Protein AF-A0A846D1V8-F1 (afdb_monomer_lite)

Foldseek 3Di:
DDPDQPDFPPPDDDPPDPVNQVVVLVVVVVVDDPPDDDHGDDFHAFEKEKEKEFEFDAPFDQVVLVVQLQVQVCLQQVQQASDVPPVRGHDDPQDFDFVVVSQVSSCPRPGTPGMDDIAMARDDWDKWWFQAKFAFFAFKTATPACPPPDQQFWKWWQLQDPPTDIWGFHDADGVRNMTGTPTTHRGIDHGGTMITGFDKWWFAAFPFLFKTATPAQPRDAQQWWKWFAAPPDDIDIFGWHGADRVGRMTGTPDGDPGTGDGGTMIGGSGQDYDPPPDPPPDDDPPPDRGPRPPPPPPGRYGYHYDYDYFYWHCDPNDTHTDD

Radius of gyration: 22.16 Å; chains: 1; bounding box: 57×56×60 Å

Secondary structure (DSSP, 8-state):
---------TT------HHHHHHHHHHHHTTS-TT------PPEEEEEEEEEEEEEPTT--HHHHHHHHHHHHHHHT-SS--TTSGGGS-SPTTPPBPHHHHHHHHHTSTTEEEEEEEEEESS--EEEEBSS-B-TT--EEEBS--TT--TT-EEEE-TTSSS--EEEEEEEEGGGTEEEESS--SS-B-TT-EEEE--EEEEEEE--SSEEEES--TT--TT-EEEEE-TTS--EEEEEEEEETTTTEEEESS--SS---TT-EEEE--S------S-S----------B----STT--EEEEEEEEEEEEEEETTEEEE--

Sequence (323 aa):
QNHGTIQGASWYQPNITASLLQGLWSFLDERRLLTVRHHVVTPDYLPLRVWARLYLVAGGNAQQVQDQANQEAQAFFHPVNSQSYWDGQGWPFGRSIYVSELYQLLDRIPGVDYVEDVMVHTHELTTTVLTQASSRSQTQITVQDTTGFNLGDTIQLDPSSSDQEYYTISSIEEGLKQLTLSSGLNKAYGLGTMVFRPLSFEITEVISNLEFKVNQVTGLAAGDTVGIIPTNSNPENREIDTVDFSSNKITLKQALSQAPTTGTKVVQLGTWREERSKPKDTYQFIE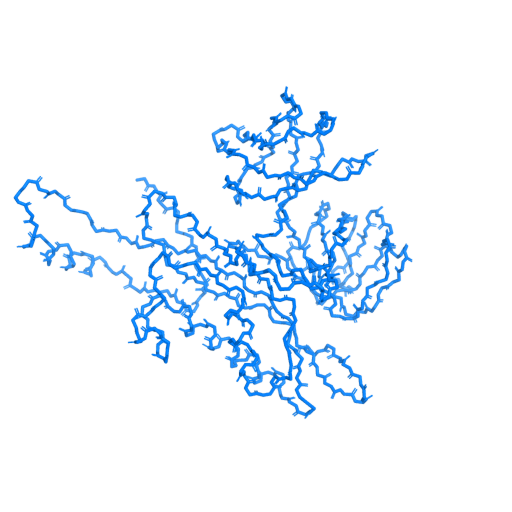KELIRVKLKNYELVDFNVKLNLVIMEYIGEQWQLTS

Structure (mmCIF, N/CA/C/O backbone):
data_AF-A0A846D1V8-F1
#
_entry.id   AF-A0A846D1V8-F1
#
loop_
_atom_site.group_PDB
_atom_site.id
_atom_site.type_symbol
_atom_site.label_atom_id
_atom_site.label_alt_id
_atom_site.label_comp_id
_atom_site.label_asym_id
_atom_site.label_entity_id
_atom_site.label_seq_id
_atom_site.pdbx_PDB_ins_code
_atom_site.Cartn_x
_atom_site.Cartn_y
_atom_site.Cartn_z
_atom_site.occupancy
_atom_site.B_iso_or_equiv
_atom_site.auth_seq_id
_atom_site.auth_comp_id
_atom_site.auth_asym_id
_atom_site.auth_atom_id
_atom_site.pdbx_PDB_model_num
ATOM 1 N N . GLN A 1 1 ? 27.422 8.148 -11.678 1.00 28.73 1 GLN A N 1
ATOM 2 C CA . GLN A 1 1 ? 26.530 8.605 -10.594 1.00 28.73 1 GLN A CA 1
ATOM 3 C C . GLN A 1 1 ? 25.909 7.350 -10.006 1.00 28.73 1 GLN A C 1
ATOM 5 O O . GLN A 1 1 ? 25.584 6.462 -10.780 1.00 28.73 1 GLN A O 1
ATOM 10 N N . ASN A 1 2 ? 25.885 7.201 -8.681 1.00 23.92 2 ASN A N 1
ATOM 11 C CA . ASN A 1 2 ? 25.343 6.005 -8.033 1.00 23.92 2 ASN A CA 1
ATOM 12 C C . ASN A 1 2 ? 23.825 5.970 -8.249 1.00 23.92 2 ASN A C 1
ATOM 14 O O . ASN A 1 2 ? 23.097 6.653 -7.535 1.00 23.92 2 ASN A O 1
ATOM 18 N N . HIS A 1 3 ? 23.365 5.203 -9.237 1.00 32.12 3 HIS A N 1
ATOM 19 C CA . HIS A 1 3 ? 21.970 4.785 -9.313 1.00 32.12 3 HIS A CA 1
ATOM 20 C C . HIS A 1 3 ? 21.786 3.778 -8.178 1.00 32.12 3 HIS A C 1
ATOM 22 O O . HIS A 1 3 ? 22.431 2.728 -8.159 1.00 32.12 3 HIS A O 1
ATOM 28 N N . GLY A 1 4 ? 21.054 4.184 -7.140 1.00 29.14 4 GLY A N 1
ATOM 29 C CA . GLY A 1 4 ? 20.816 3.347 -5.974 1.00 29.14 4 GLY A CA 1
ATOM 30 C C . GLY A 1 4 ? 20.168 2.050 -6.426 1.00 29.14 4 GLY A C 1
ATOM 31 O O . GLY A 1 4 ? 19.148 2.079 -7.102 1.00 29.14 4 GLY A O 1
ATOM 32 N N . THR A 1 5 ? 20.770 0.918 -6.077 1.00 33.47 5 THR A N 1
ATOM 33 C CA . THR A 1 5 ? 20.184 -0.400 -6.309 1.00 33.47 5 THR A CA 1
ATOM 34 C C . THR A 1 5 ? 18.912 -0.488 -5.467 1.00 33.47 5 THR A C 1
ATOM 36 O O . THR A 1 5 ? 18.972 -0.805 -4.280 1.00 33.47 5 THR A O 1
ATOM 39 N N . ILE A 1 6 ? 17.763 -0.124 -6.042 1.00 40.94 6 ILE A N 1
ATOM 40 C CA . ILE A 1 6 ? 16.468 -0.331 -5.396 1.00 40.94 6 ILE A CA 1
ATOM 41 C C . ILE A 1 6 ? 16.292 -1.845 -5.346 1.00 40.94 6 ILE A C 1
ATOM 43 O O . ILE A 1 6 ? 16.185 -2.505 -6.378 1.00 40.94 6 ILE A O 1
ATOM 47 N N . GLN A 1 7 ? 16.374 -2.412 -4.143 1.00 39.94 7 GLN A N 1
ATOM 48 C CA . GLN A 1 7 ? 16.218 -3.846 -3.958 1.00 39.94 7 GLN A CA 1
ATOM 49 C C . GLN A 1 7 ? 14.784 -4.226 -4.343 1.00 39.94 7 GLN A C 1
ATOM 51 O O . GLN A 1 7 ? 13.832 -3.882 -3.648 1.00 39.94 7 GLN A O 1
ATOM 56 N N . GLY A 1 8 ? 14.631 -4.891 -5.488 1.00 44.25 8 GLY A N 1
ATOM 57 C CA . GLY A 1 8 ? 13.363 -5.476 -5.911 1.00 44.25 8 GLY A CA 1
ATOM 58 C C . GLY A 1 8 ? 12.901 -6.597 -4.967 1.00 44.25 8 GLY A C 1
ATOM 59 O O . GLY A 1 8 ? 13.649 -7.043 -4.095 1.00 44.25 8 GLY A O 1
ATOM 60 N N . ALA A 1 9 ? 11.669 -7.089 -5.136 1.00 52.06 9 ALA A N 1
ATOM 61 C CA . ALA A 1 9 ? 11.241 -8.308 -4.456 1.00 52.06 9 ALA A CA 1
ATOM 62 C C . ALA A 1 9 ? 12.147 -9.497 -4.823 1.00 52.06 9 ALA A C 1
ATOM 64 O O . ALA A 1 9 ? 12.656 -9.619 -5.940 1.00 52.06 9 ALA A O 1
ATOM 65 N N . SER A 1 10 ? 12.341 -10.374 -3.841 1.00 59.66 10 SER A N 1
ATOM 66 C CA . SER A 1 10 ? 13.349 -11.437 -3.845 1.00 59.66 10 SER A CA 1
ATOM 67 C C . SER A 1 10 ? 13.182 -12.488 -4.945 1.00 59.66 10 SER A C 1
ATOM 69 O O . SER A 1 10 ? 14.139 -13.200 -5.230 1.00 59.66 10 SER A O 1
ATOM 71 N N . TRP A 1 11 ? 11.998 -12.603 -5.555 1.00 62.22 11 TRP A N 1
ATOM 72 C CA . TRP A 1 11 ? 11.683 -13.660 -6.522 1.00 62.22 11 TRP A CA 1
ATOM 73 C C . TRP A 1 11 ? 12.273 -13.421 -7.921 1.00 62.22 11 TRP A C 1
ATOM 75 O O . TRP A 1 11 ? 12.473 -14.385 -8.655 1.00 62.22 11 TRP A O 1
ATOM 85 N N . TYR A 1 12 ? 12.601 -12.174 -8.284 1.00 69.12 12 TYR A N 1
ATOM 86 C CA . TYR A 1 12 ? 13.250 -11.851 -9.558 1.00 69.12 12 TYR A CA 1
ATOM 87 C C . TYR A 1 12 ? 14.475 -10.966 -9.346 1.00 69.12 12 TYR A C 1
ATOM 89 O O . TYR A 1 12 ? 14.380 -9.758 -9.131 1.00 69.12 12 TYR A O 1
ATOM 97 N N . GLN A 1 13 ? 15.641 -11.602 -9.417 1.00 69.19 13 GLN A N 1
ATOM 98 C CA . GLN A 1 13 ? 16.951 -10.962 -9.362 1.00 69.19 13 GLN A CA 1
ATOM 99 C C . GLN A 1 13 ? 17.771 -11.465 -10.552 1.00 69.19 13 GLN A C 1
ATOM 101 O O . GLN A 1 13 ? 18.467 -12.479 -10.436 1.00 69.19 13 GLN A O 1
ATOM 106 N N . PRO A 1 14 ? 17.659 -10.830 -11.732 1.00 70.81 14 PRO A N 1
ATOM 107 C CA . PRO A 1 14 ? 18.388 -11.304 -12.892 1.00 70.81 14 PRO A CA 1
ATOM 108 C C . PRO A 1 14 ? 19.882 -11.134 -12.653 1.00 70.81 14 PRO A C 1
ATOM 110 O O . PRO A 1 14 ? 20.355 -10.091 -12.197 1.00 70.81 14 PRO A O 1
ATOM 113 N N . ASN A 1 15 ? 20.639 -12.172 -12.988 1.00 72.31 15 ASN A N 1
ATOM 114 C CA . ASN A 1 15 ? 22.088 -12.130 -12.900 1.00 72.31 15 ASN A CA 1
ATOM 115 C C . ASN A 1 15 ? 22.649 -11.344 -14.094 1.00 72.31 15 ASN A C 1
ATOM 117 O O . ASN A 1 15 ? 23.008 -11.918 -15.124 1.00 72.31 15 ASN A O 1
ATOM 121 N N . ILE A 1 16 ? 22.677 -10.017 -13.972 1.00 78.69 16 ILE A N 1
ATOM 122 C CA . ILE A 1 16 ? 23.239 -9.139 -14.998 1.00 78.69 16 ILE A CA 1
ATOM 123 C C . ILE A 1 16 ? 24.756 -9.075 -14.807 1.00 78.69 16 ILE A C 1
ATOM 125 O O . ILE A 1 16 ? 25.281 -8.283 -14.024 1.00 78.69 16 ILE A O 1
ATOM 129 N N . THR A 1 17 ? 25.474 -9.942 -15.519 1.00 84.56 17 THR A N 1
ATOM 130 C CA . THR A 1 17 ? 26.936 -10.019 -15.447 1.00 84.56 17 THR A CA 1
ATOM 131 C C . THR A 1 17 ? 27.610 -8.968 -16.330 1.00 84.56 17 THR A C 1
ATOM 133 O O . THR A 1 17 ? 27.089 -8.553 -17.367 1.00 84.56 17 THR A O 1
ATOM 136 N N . ALA A 1 18 ? 28.846 -8.598 -15.982 1.00 85.31 18 ALA A N 1
ATOM 137 C CA . ALA A 1 18 ? 29.669 -7.731 -16.828 1.00 85.31 18 ALA A CA 1
ATOM 138 C C . ALA A 1 18 ? 29.887 -8.316 -18.240 1.00 85.31 18 ALA A C 1
ATOM 140 O O . ALA A 1 18 ? 29.938 -7.570 -19.215 1.00 85.31 18 ALA A O 1
ATOM 141 N N . SER A 1 19 ? 29.965 -9.647 -18.368 1.00 88.50 19 SER A N 1
ATOM 142 C CA . SER A 1 19 ? 30.091 -10.324 -19.664 1.00 88.50 19 SER A CA 1
ATOM 143 C C . SER A 1 19 ? 28.842 -10.175 -20.536 1.00 88.50 19 SER A C 1
ATOM 145 O O . SER A 1 19 ? 28.979 -9.957 -21.738 1.00 88.50 19 SER A O 1
ATOM 147 N N . LEU A 1 20 ? 27.640 -10.231 -19.949 1.00 87.06 20 LEU A N 1
ATOM 148 C CA . LEU A 1 20 ? 26.386 -9.982 -20.662 1.00 87.06 20 LEU A CA 1
ATOM 149 C C . LEU A 1 20 ? 26.320 -8.536 -21.162 1.00 87.06 20 LEU A C 1
ATOM 151 O O . LEU A 1 20 ? 26.037 -8.310 -22.337 1.00 87.06 20 LEU A O 1
ATOM 155 N N . LEU A 1 21 ? 26.637 -7.566 -20.298 1.00 87.19 21 LEU A N 1
ATOM 156 C CA . LEU A 1 21 ? 26.650 -6.147 -20.666 1.00 87.19 21 LEU A CA 1
ATOM 157 C C . LEU A 1 21 ? 27.657 -5.863 -21.788 1.00 87.19 21 LEU A C 1
ATOM 159 O O . LEU A 1 21 ? 27.323 -5.169 -22.745 1.00 87.19 21 LEU A O 1
ATOM 163 N N . GLN A 1 22 ? 28.860 -6.442 -21.717 1.00 89.19 22 GLN A N 1
ATOM 164 C CA . GLN A 1 22 ? 29.879 -6.302 -22.759 1.00 89.19 22 GLN A CA 1
ATOM 165 C C . GLN A 1 22 ? 29.457 -6.965 -24.078 1.00 89.19 22 GLN A C 1
ATOM 167 O O . GLN A 1 22 ? 29.683 -6.405 -25.154 1.00 89.19 22 GLN A O 1
ATOM 172 N N . GLY A 1 23 ? 28.842 -8.149 -24.009 1.00 91.38 23 GLY A N 1
ATOM 173 C CA . GLY A 1 23 ? 28.307 -8.847 -25.176 1.00 91.38 23 GLY A CA 1
ATOM 174 C C . GLY A 1 23 ? 27.213 -8.035 -25.867 1.00 91.38 23 GLY A C 1
ATOM 175 O O . GLY A 1 23 ? 27.282 -7.817 -27.075 1.00 91.38 23 GLY A O 1
ATOM 176 N N . LEU A 1 24 ? 26.261 -7.506 -25.094 1.00 89.62 24 LEU A N 1
ATOM 177 C CA . LEU A 1 24 ? 25.193 -6.645 -25.602 1.00 89.62 24 LEU A CA 1
ATOM 178 C C . LEU A 1 24 ? 25.744 -5.335 -26.173 1.00 89.62 24 LEU A C 1
ATOM 180 O O . LEU A 1 24 ? 25.330 -4.910 -27.250 1.00 89.62 24 LEU A O 1
ATOM 184 N N . TRP A 1 25 ? 26.715 -4.720 -25.494 1.00 91.94 25 TRP A N 1
ATOM 185 C CA . TRP A 1 25 ? 27.383 -3.523 -25.994 1.00 91.94 25 TRP A CA 1
ATOM 186 C C . TRP A 1 25 ? 28.025 -3.781 -27.359 1.00 91.94 25 TRP A C 1
ATOM 188 O O . TRP A 1 25 ? 27.810 -2.995 -28.277 1.00 91.94 25 TRP A O 1
ATOM 198 N N . SER A 1 26 ? 28.741 -4.899 -27.515 1.00 91.69 26 SER A N 1
ATOM 199 C CA . SER A 1 26 ? 29.423 -5.264 -28.768 1.00 91.69 26 SER A CA 1
ATOM 200 C C . SER A 1 26 ? 28.423 -5.581 -29.885 1.00 91.69 26 SER A C 1
ATOM 202 O O . SER A 1 26 ? 28.579 -5.118 -31.011 1.00 91.69 26 SER A O 1
ATOM 204 N N . PHE A 1 27 ? 27.342 -6.299 -29.562 1.00 92.75 27 PHE A N 1
ATOM 205 C CA . PHE A 1 27 ? 26.252 -6.591 -30.496 1.00 92.75 27 PHE A CA 1
ATOM 206 C C . PHE A 1 27 ? 25.601 -5.315 -31.056 1.00 92.75 27 PHE A C 1
ATOM 208 O O . PHE A 1 27 ? 25.294 -5.242 -32.250 1.00 92.75 27 PHE A O 1
ATOM 215 N N . LEU A 1 28 ? 25.397 -4.304 -30.205 1.00 92.25 28 LEU A N 1
ATOM 216 C CA . LEU A 1 28 ? 24.848 -3.009 -30.610 1.00 92.25 28 LEU A CA 1
ATOM 217 C C . LEU A 1 28 ? 25.879 -2.130 -31.333 1.00 92.25 28 LEU A C 1
ATOM 219 O O . LEU A 1 28 ? 25.497 -1.388 -32.237 1.00 92.25 28 LEU A O 1
ATOM 223 N N . ASP A 1 29 ? 27.166 -2.231 -30.986 1.00 92.06 29 ASP A N 1
ATOM 224 C CA . ASP A 1 29 ? 28.247 -1.448 -31.605 1.00 92.06 29 ASP A CA 1
ATOM 225 C C . ASP A 1 29 ? 28.367 -1.724 -33.109 1.00 92.06 29 ASP A C 1
ATOM 227 O O . ASP A 1 29 ? 28.492 -0.794 -33.900 1.00 92.06 29 ASP A O 1
ATOM 231 N N . GLU A 1 30 ? 28.202 -2.978 -33.533 1.00 91.88 30 GLU A N 1
ATOM 232 C CA . GLU A 1 30 ? 28.187 -3.354 -34.957 1.00 91.88 30 GLU A CA 1
ATOM 233 C C . GLU A 1 30 ? 27.008 -2.757 -35.744 1.00 91.88 30 GLU A C 1
ATOM 235 O O . GLU A 1 30 ? 27.037 -2.703 -36.974 1.00 91.88 30 GLU A O 1
ATOM 240 N N . ARG A 1 31 ? 25.941 -2.349 -35.048 1.00 91.50 31 ARG A N 1
ATOM 241 C CA . ARG A 1 31 ? 24.654 -1.936 -35.631 1.00 91.50 31 ARG A CA 1
ATOM 242 C C . ARG A 1 31 ? 24.363 -0.448 -35.428 1.00 91.50 31 ARG A C 1
ATOM 244 O O . ARG A 1 31 ? 23.311 0.028 -35.858 1.00 91.50 31 ARG A O 1
ATOM 251 N N . ARG A 1 32 ? 25.263 0.301 -34.780 1.00 87.81 32 ARG A N 1
ATOM 252 C CA . ARG A 1 32 ? 25.074 1.732 -34.510 1.00 87.81 32 ARG A CA 1
ATOM 253 C C . ARG A 1 32 ? 25.418 2.595 -35.723 1.00 87.81 32 ARG A C 1
ATOM 255 O O . ARG A 1 32 ? 26.263 2.259 -36.547 1.00 87.81 32 ARG A O 1
ATOM 262 N N . LEU A 1 33 ? 24.811 3.777 -35.789 1.00 92.00 33 LEU A N 1
ATOM 263 C CA . LEU A 1 33 ? 25.203 4.809 -36.750 1.00 92.00 33 LEU A CA 1
ATOM 264 C C . LEU A 1 33 ? 26.590 5.370 -36.395 1.00 92.00 33 LEU A C 1
ATOM 266 O O . LEU A 1 33 ? 26.915 5.536 -35.219 1.00 92.00 33 LEU A O 1
ATOM 270 N N . LEU A 1 34 ? 27.387 5.728 -37.409 1.00 85.88 34 LEU A N 1
ATOM 271 C CA . LEU A 1 34 ? 28.794 6.138 -37.251 1.00 85.88 34 LEU A CA 1
ATOM 272 C C . LEU A 1 34 ? 29.016 7.238 -36.197 1.00 85.88 34 LEU A C 1
ATOM 274 O O . LEU A 1 34 ? 30.006 7.207 -35.466 1.00 85.88 34 LEU A O 1
ATOM 278 N N . THR A 1 35 ? 28.091 8.192 -36.094 1.00 89.62 35 THR A N 1
ATOM 279 C CA . THR A 1 35 ? 28.189 9.356 -35.200 1.00 89.62 35 THR A CA 1
ATOM 280 C C . THR A 1 35 ? 27.505 9.168 -33.843 1.00 89.62 35 THR A C 1
ATOM 282 O O . THR A 1 35 ? 27.546 10.076 -33.015 1.00 89.62 35 THR A O 1
ATOM 285 N N . VAL A 1 36 ? 26.897 8.007 -33.582 1.00 86.31 36 VAL A N 1
ATOM 286 C CA . VAL A 1 36 ? 26.164 7.726 -32.339 1.00 86.31 36 VAL A CA 1
ATOM 287 C C . VAL A 1 36 ? 27.051 6.955 -31.372 1.00 86.31 36 VAL A C 1
ATOM 289 O O . VAL A 1 36 ? 27.707 5.994 -31.762 1.00 86.31 36 VAL A O 1
ATOM 292 N N . ARG A 1 37 ? 27.056 7.355 -30.099 1.00 81.94 37 ARG A N 1
ATOM 293 C CA . ARG A 1 37 ? 27.626 6.574 -28.995 1.00 81.94 37 ARG A CA 1
ATOM 294 C C . ARG A 1 37 ? 26.482 5.935 -28.221 1.00 81.94 37 ARG A C 1
ATOM 296 O O . ARG A 1 37 ? 25.539 6.637 -27.865 1.00 81.94 37 ARG A O 1
ATOM 303 N N . HIS A 1 38 ? 26.562 4.639 -27.955 1.00 83.31 38 HIS A N 1
ATOM 304 C CA . HIS A 1 38 ? 25.603 3.926 -27.116 1.00 83.31 38 HIS A CA 1
ATOM 305 C C . HIS A 1 38 ? 26.240 3.528 -25.786 1.00 83.31 38 HIS A C 1
ATOM 307 O O . HIS A 1 38 ? 27.443 3.280 -25.679 1.00 83.31 38 HIS A O 1
ATOM 313 N N . HIS A 1 39 ? 25.393 3.448 -24.770 1.00 79.62 39 HIS A N 1
ATOM 314 C CA . HIS A 1 39 ? 25.732 2.947 -23.451 1.00 79.62 39 HIS A CA 1
ATOM 315 C C . HIS A 1 39 ? 24.724 1.860 -23.096 1.00 79.62 39 HIS A C 1
ATOM 317 O O . HIS A 1 39 ? 23.540 1.994 -23.398 1.00 79.62 39 HIS A O 1
ATOM 323 N N . VAL A 1 40 ? 25.201 0.785 -22.475 1.00 79.56 40 VAL A N 1
ATOM 324 C CA . VAL A 1 40 ? 24.350 -0.278 -21.941 1.00 79.56 40 VAL A CA 1
ATOM 325 C C . VAL A 1 40 ? 24.379 -0.146 -20.426 1.00 79.56 40 VAL A C 1
ATOM 327 O O . VAL A 1 40 ? 25.456 -0.107 -19.831 1.00 79.56 40 VAL A O 1
ATOM 330 N N . VAL A 1 41 ? 23.201 -0.044 -19.822 1.00 74.88 41 VAL A N 1
ATOM 331 C CA . VAL A 1 41 ? 23.011 0.065 -18.373 1.00 74.88 41 VAL A CA 1
ATOM 332 C C . VAL A 1 41 ? 22.062 -1.028 -17.901 1.00 74.88 41 VAL A C 1
ATOM 334 O O . VAL A 1 41 ? 21.339 -1.623 -18.701 1.00 74.88 41 VAL A O 1
ATOM 337 N N . THR A 1 42 ? 22.087 -1.312 -16.604 1.00 70.06 42 THR A N 1
ATOM 338 C CA . THR A 1 42 ? 21.089 -2.175 -15.970 1.00 70.06 42 THR A CA 1
ATOM 339 C C . THR A 1 42 ? 19.744 -1.449 -15.893 1.00 70.06 42 THR A C 1
ATOM 341 O O . THR A 1 42 ? 19.750 -0.230 -15.717 1.00 70.06 42 THR A O 1
ATOM 344 N N . PRO A 1 43 ? 18.609 -2.162 -15.993 1.00 69.25 43 PRO A N 1
ATOM 345 C CA . PRO A 1 43 ? 17.307 -1.567 -15.731 1.00 69.25 43 PRO A CA 1
ATOM 346 C C . PRO A 1 43 ? 17.151 -1.256 -14.239 1.00 69.25 43 PRO A C 1
ATOM 348 O O . PRO A 1 43 ? 17.737 -1.937 -13.388 1.00 69.25 43 PRO A O 1
ATOM 351 N N . ASP A 1 44 ? 16.329 -0.256 -13.940 1.00 64.00 44 ASP A N 1
ATOM 352 C CA . ASP A 1 44 ? 15.864 0.010 -12.583 1.00 64.00 44 ASP A CA 1
ATOM 353 C C . ASP A 1 44 ? 14.561 -0.762 -12.337 1.00 64.00 44 ASP A C 1
ATOM 355 O O . ASP A 1 44 ? 13.694 -0.836 -13.205 1.00 64.00 44 ASP A O 1
ATOM 359 N N . TYR A 1 45 ? 14.399 -1.348 -11.150 1.00 65.94 45 TYR A N 1
ATOM 360 C CA . TYR A 1 45 ? 13.178 -2.077 -10.794 1.00 65.94 45 TYR A CA 1
ATOM 361 C C . TYR A 1 45 ? 12.293 -1.226 -9.891 1.00 65.94 45 TYR A C 1
ATOM 363 O O . TYR A 1 45 ? 12.733 -0.764 -8.836 1.00 65.94 45 TYR A O 1
ATOM 371 N N . LEU A 1 46 ? 11.025 -1.066 -10.268 1.00 67.12 46 LEU A N 1
ATOM 372 C CA . LEU A 1 46 ? 10.005 -0.457 -9.428 1.00 67.12 46 LEU A CA 1
ATOM 373 C C . LEU A 1 46 ? 9.317 -1.541 -8.588 1.00 67.12 46 LEU A C 1
ATOM 375 O O . LEU A 1 46 ? 8.604 -2.386 -9.147 1.00 67.12 46 LEU A O 1
ATOM 379 N N . PRO A 1 47 ? 9.489 -1.536 -7.253 1.00 68.25 47 PRO A N 1
ATOM 380 C CA . PRO A 1 47 ? 8.736 -2.430 -6.395 1.00 68.25 47 PRO A CA 1
ATOM 381 C C . PRO A 1 47 ? 7.256 -2.053 -6.446 1.00 68.25 47 PRO A C 1
ATOM 383 O O . PRO A 1 47 ? 6.870 -0.925 -6.158 1.00 68.25 47 PRO A O 1
ATOM 386 N N . LEU A 1 48 ? 6.422 -3.022 -6.790 1.00 73.44 48 LEU A N 1
ATOM 387 C CA . LEU A 1 48 ? 4.980 -2.957 -6.679 1.00 73.44 48 LEU A CA 1
ATOM 388 C C . LEU A 1 48 ? 4.544 -3.792 -5.481 1.00 73.44 48 LEU A C 1
ATOM 390 O O . LEU A 1 48 ? 4.947 -4.941 -5.299 1.00 73.44 48 LEU A O 1
ATOM 394 N N . ARG A 1 49 ? 3.695 -3.212 -4.650 1.00 75.94 49 ARG A N 1
ATOM 395 C CA . ARG A 1 49 ? 3.005 -3.892 -3.565 1.00 75.94 49 ARG A CA 1
ATOM 396 C C . ARG A 1 49 ? 1.531 -3.891 -3.908 1.00 75.94 49 ARG A C 1
ATOM 398 O O . ARG A 1 49 ? 0.934 -2.826 -4.032 1.00 75.94 49 ARG A O 1
ATOM 405 N N . VAL A 1 50 ? 0.970 -5.077 -4.079 1.00 79.75 50 VAL A N 1
ATOM 406 C CA . VAL A 1 50 ? -0.466 -5.247 -4.287 1.00 79.75 50 VAL A CA 1
ATOM 407 C C . VAL A 1 50 ? -1.043 -5.787 -2.993 1.00 79.75 50 VAL A C 1
ATOM 409 O O . VAL A 1 50 ? -0.508 -6.742 -2.438 1.00 79.75 50 VAL A O 1
ATOM 412 N N . TRP A 1 51 ? -2.092 -5.163 -2.487 1.00 83.56 51 TRP A N 1
ATOM 413 C CA . TRP A 1 51 ? -2.863 -5.685 -1.370 1.00 83.56 51 TRP A CA 1
ATOM 414 C C . TRP A 1 51 ? -4.266 -6.014 -1.863 1.00 83.56 51 TRP A C 1
ATOM 416 O O . TRP A 1 51 ? -4.800 -5.281 -2.690 1.00 83.56 51 TRP A O 1
ATOM 426 N N . ALA A 1 52 ? -4.835 -7.126 -1.412 1.00 83.94 52 ALA A N 1
ATOM 427 C CA . ALA A 1 52 ? -6.187 -7.531 -1.785 1.00 83.94 52 ALA A CA 1
ATOM 428 C C . ALA A 1 52 ? -6.806 -8.416 -0.701 1.00 83.94 52 ALA A C 1
ATOM 430 O O . ALA A 1 52 ? -6.093 -9.191 -0.051 1.00 83.94 52 ALA A O 1
ATOM 431 N N . ARG A 1 53 ? -8.134 -8.347 -0.555 1.00 83.81 53 ARG A N 1
ATOM 432 C CA . ARG A 1 53 ? -8.908 -9.328 0.216 1.00 83.81 53 ARG A CA 1
ATOM 433 C C . ARG A 1 53 ? -9.489 -10.376 -0.716 1.00 83.81 53 ARG A C 1
ATOM 435 O O . ARG A 1 53 ? -10.218 -10.037 -1.646 1.00 83.81 53 ARG A O 1
ATOM 442 N N . LEU A 1 54 ? -9.177 -11.636 -0.443 1.00 88.31 54 LEU A N 1
ATOM 443 C CA . LEU A 1 54 ? -9.698 -12.791 -1.162 1.00 88.31 54 LEU A CA 1
ATOM 444 C C . LEU A 1 54 ? -10.683 -13.531 -0.260 1.00 88.31 54 LEU A C 1
ATOM 446 O O . LEU A 1 54 ? -10.322 -13.960 0.838 1.00 88.31 54 LEU A O 1
ATOM 450 N N . TYR A 1 55 ? -11.910 -13.691 -0.738 1.00 87.81 55 TYR A N 1
ATOM 451 C CA . TYR A 1 55 ? -12.931 -14.503 -0.090 1.00 87.81 55 TYR A CA 1
ATOM 452 C C . TYR A 1 55 ? -12.973 -15.855 -0.784 1.00 87.81 55 TYR A C 1
ATOM 454 O O . TYR A 1 55 ? -13.070 -15.914 -2.009 1.00 87.81 55 TYR A O 1
ATOM 462 N N . LEU A 1 56 ? -12.835 -16.939 -0.023 1.00 89.62 56 LEU A N 1
ATOM 463 C CA . LEU A 1 56 ? -12.742 -18.288 -0.574 1.00 89.62 56 LEU A CA 1
ATOM 464 C C . LEU A 1 56 ? -14.083 -19.006 -0.614 1.00 89.62 56 LEU A C 1
ATOM 466 O O . LEU A 1 56 ? -14.852 -18.967 0.342 1.00 89.62 56 LEU A O 1
ATOM 470 N N . VAL A 1 57 ? -14.308 -19.800 -1.656 1.00 88.56 57 VAL A N 1
ATOM 471 C CA . VAL A 1 57 ? -15.443 -20.731 -1.674 1.00 88.56 57 VAL A CA 1
ATOM 472 C C . VAL A 1 57 ? -15.411 -21.654 -0.447 1.00 88.56 57 VAL A C 1
ATOM 474 O O . VAL A 1 57 ? -14.346 -21.972 0.090 1.00 88.56 57 VAL A O 1
ATOM 477 N N . ALA A 1 58 ? -16.580 -22.115 -0.000 1.00 84.56 58 ALA A N 1
ATOM 478 C CA . ALA A 1 58 ? -16.682 -22.984 1.171 1.00 84.56 58 ALA A CA 1
ATOM 479 C C . ALA A 1 58 ? -15.795 -24.240 1.033 1.00 84.56 58 ALA A C 1
ATOM 481 O O . ALA A 1 58 ? -15.911 -24.991 0.063 1.00 84.56 58 ALA A O 1
ATOM 482 N N . GLY A 1 59 ? -14.920 -24.474 2.017 1.00 80.31 59 GLY A N 1
ATOM 483 C CA . GLY A 1 59 ? -13.953 -25.579 2.002 1.00 80.31 59 GLY A CA 1
ATOM 484 C C . GLY A 1 59 ? -12.729 -25.359 1.102 1.00 80.31 59 GLY A C 1
ATOM 485 O O . GLY A 1 59 ? -11.983 -26.310 0.861 1.00 80.31 59 GLY A O 1
ATOM 486 N N . GLY A 1 60 ? -12.523 -24.141 0.593 1.00 83.69 60 GLY A N 1
ATOM 487 C CA . GLY A 1 60 ? -11.298 -23.746 -0.097 1.00 83.69 60 GLY A CA 1
ATOM 488 C C . GLY A 1 60 ? -10.068 -23.855 0.810 1.00 83.69 60 GLY A C 1
ATOM 489 O O . GLY A 1 60 ? -10.171 -23.751 2.026 1.00 83.69 60 GLY A O 1
ATOM 490 N N . ASN A 1 61 ? -8.899 -24.085 0.212 1.00 86.94 61 ASN A N 1
ATOM 491 C CA . ASN A 1 61 ? -7.630 -24.143 0.935 1.00 86.94 61 ASN A CA 1
ATOM 492 C C . ASN A 1 61 ? -6.930 -22.781 0.845 1.00 86.94 61 ASN A C 1
ATOM 494 O O . ASN A 1 61 ? -6.391 -22.446 -0.213 1.00 86.94 61 ASN A O 1
ATOM 498 N N . ALA A 1 62 ? -6.920 -22.020 1.945 1.00 85.25 62 ALA A N 1
ATOM 499 C CA . ALA A 1 62 ? -6.290 -20.701 1.997 1.00 85.25 62 ALA A CA 1
ATOM 500 C C . ALA A 1 62 ? -4.837 -20.685 1.523 1.00 85.25 62 ALA A C 1
ATOM 502 O O . ALA A 1 62 ? -4.484 -19.844 0.695 1.00 85.25 62 ALA A O 1
ATOM 503 N N . GLN A 1 63 ? -4.007 -21.627 1.977 1.00 85.38 63 GLN A N 1
ATOM 504 C CA . GLN A 1 63 ? -2.594 -21.652 1.598 1.00 85.38 63 GLN A CA 1
ATOM 505 C C . GLN A 1 63 ? -2.422 -21.881 0.094 1.00 85.38 63 GLN A C 1
ATOM 507 O O . GLN A 1 63 ? -1.654 -21.182 -0.561 1.00 85.38 63 GLN A O 1
ATOM 512 N N . GLN A 1 64 ? -3.181 -22.818 -0.476 1.00 88.69 64 GLN A N 1
ATOM 513 C CA . GLN A 1 64 ? -3.120 -23.106 -1.907 1.00 88.69 64 GLN A CA 1
ATOM 514 C C . GLN A 1 64 ? -3.567 -21.902 -2.748 1.00 88.69 64 GLN A C 1
ATOM 516 O O . GLN A 1 64 ? -2.927 -21.586 -3.751 1.00 88.69 64 GLN A O 1
ATOM 521 N N . VAL A 1 65 ? -4.646 -21.223 -2.347 1.00 90.88 65 VAL A N 1
ATOM 522 C CA . VAL A 1 65 ? -5.122 -20.018 -3.043 1.00 90.88 65 VAL A CA 1
ATOM 523 C C . VAL A 1 65 ? -4.092 -18.893 -2.936 1.00 90.88 65 VAL A C 1
ATOM 525 O O . VAL A 1 65 ? -3.826 -18.219 -3.930 1.00 90.88 65 VAL A O 1
ATOM 528 N N . GLN A 1 66 ? -3.464 -18.722 -1.769 1.00 87.56 66 GLN A N 1
ATOM 529 C CA . GLN A 1 66 ? -2.394 -17.745 -1.569 1.00 87.56 66 GLN A CA 1
ATOM 530 C C . GLN A 1 66 ? -1.208 -17.999 -2.506 1.00 87.56 66 GLN A C 1
ATOM 532 O O . GLN A 1 66 ? -0.721 -17.077 -3.163 1.00 87.56 66 GLN A O 1
ATOM 537 N N . ASP A 1 67 ? -0.748 -19.248 -2.576 1.00 88.12 67 ASP A N 1
ATOM 538 C CA . ASP A 1 67 ? 0.387 -19.644 -3.404 1.00 88.12 67 ASP A CA 1
ATOM 539 C C . ASP A 1 67 ? 0.072 -19.448 -4.892 1.00 88.12 67 ASP A C 1
ATOM 541 O O . ASP A 1 67 ? 0.893 -18.889 -5.624 1.00 88.12 67 ASP A O 1
ATOM 545 N N . GLN A 1 68 ? -1.136 -19.820 -5.331 1.00 91.50 68 GLN A N 1
ATOM 546 C CA . GLN A 1 68 ? -1.578 -19.612 -6.711 1.00 91.50 68 GLN A CA 1
ATOM 547 C C . GLN A 1 68 ? -1.689 -18.120 -7.045 1.00 91.50 68 GLN A C 1
ATOM 549 O O . GLN A 1 68 ? -1.211 -17.696 -8.092 1.00 91.50 68 GLN A O 1
ATOM 554 N N . ALA A 1 69 ? -2.253 -17.302 -6.152 1.00 90.56 69 ALA A N 1
ATOM 555 C CA . ALA A 1 69 ? -2.340 -15.856 -6.346 1.00 90.56 69 ALA A CA 1
ATOM 556 C C . ALA A 1 69 ? -0.964 -15.211 -6.507 1.00 90.56 69 ALA A C 1
ATOM 558 O O . ALA A 1 69 ? -0.757 -14.397 -7.410 1.00 90.56 69 ALA A O 1
ATOM 559 N N . ASN A 1 70 ? -0.008 -15.623 -5.671 1.00 88.75 70 ASN A N 1
ATOM 560 C CA . ASN A 1 70 ? 1.385 -15.210 -5.787 1.00 88.75 70 ASN A CA 1
ATOM 561 C C . ASN A 1 70 ? 1.980 -15.577 -7.148 1.00 88.75 70 ASN A C 1
ATOM 563 O O . ASN A 1 70 ? 2.578 -14.719 -7.796 1.00 88.75 70 ASN A O 1
ATOM 567 N N . GLN A 1 71 ? 1.789 -16.817 -7.597 1.00 89.12 71 GLN A N 1
ATOM 568 C CA . GLN A 1 71 ? 2.307 -17.290 -8.881 1.00 89.12 71 GLN A CA 1
ATOM 569 C C . GLN A 1 71 ? 1.678 -16.553 -10.070 1.00 89.12 71 GLN A C 1
ATOM 571 O O . GLN A 1 71 ? 2.405 -16.093 -10.949 1.00 89.12 71 GLN A O 1
ATOM 576 N N . GLU A 1 72 ? 0.355 -16.381 -10.080 1.00 91.50 72 GLU A N 1
ATOM 577 C CA . GLU A 1 72 ? -0.365 -15.704 -11.164 1.00 91.50 72 GLU A CA 1
ATOM 578 C C . GLU A 1 72 ? 0.044 -14.236 -11.294 1.00 91.50 72 GLU A C 1
ATOM 580 O O . GLU A 1 72 ? 0.335 -13.771 -12.395 1.00 91.50 72 GLU A O 1
ATOM 585 N N . ALA A 1 73 ? 0.150 -13.496 -10.185 1.00 89.19 73 ALA A N 1
ATOM 586 C CA . ALA A 1 73 ? 0.606 -12.108 -10.241 1.00 89.19 73 ALA A CA 1
ATOM 587 C C . ALA A 1 73 ? 2.081 -11.986 -10.637 1.00 89.19 73 ALA A C 1
ATOM 589 O O . ALA A 1 73 ? 2.431 -11.079 -11.394 1.00 89.19 73 ALA A O 1
ATOM 590 N N . GLN A 1 74 ? 2.945 -12.891 -10.168 1.00 86.88 74 GLN A N 1
ATOM 591 C CA . GLN A 1 74 ? 4.346 -12.921 -10.592 1.00 86.88 74 GLN A CA 1
ATOM 592 C C . GLN A 1 74 ? 4.468 -13.203 -12.089 1.00 86.88 74 GLN A C 1
ATOM 594 O O . GLN A 1 74 ? 5.248 -12.529 -12.755 1.00 86.88 74 GLN A O 1
ATOM 599 N N . ALA A 1 75 ? 3.680 -14.135 -12.634 1.00 88.56 75 ALA A N 1
ATOM 600 C CA . ALA A 1 75 ? 3.643 -14.415 -14.066 1.00 88.56 75 ALA A CA 1
ATOM 601 C C . ALA A 1 75 ? 3.085 -13.222 -14.860 1.00 88.56 75 ALA A C 1
ATOM 603 O O . ALA A 1 75 ? 3.691 -12.795 -15.841 1.00 88.56 75 ALA A O 1
ATOM 604 N N . PHE A 1 76 ? 1.977 -12.628 -14.413 1.00 89.94 76 PHE A N 1
ATOM 605 C CA . PHE A 1 76 ? 1.331 -11.507 -15.094 1.00 89.94 76 PHE A CA 1
ATOM 606 C C . PHE A 1 76 ? 2.227 -10.263 -15.176 1.00 89.94 76 PHE A C 1
ATOM 608 O O . PHE A 1 76 ? 2.291 -9.625 -16.225 1.00 89.94 76 PHE A O 1
ATOM 615 N N . PHE A 1 77 ? 2.955 -9.932 -14.106 1.00 85.88 77 PHE A N 1
ATOM 616 C CA . PHE A 1 77 ? 3.873 -8.785 -14.065 1.00 85.88 77 PHE A CA 1
ATOM 617 C C . PHE A 1 77 ? 5.339 -9.157 -14.300 1.00 85.88 77 PHE A C 1
ATOM 619 O O . PHE A 1 77 ? 6.226 -8.338 -14.046 1.00 85.88 77 PHE A O 1
ATOM 626 N N . HIS A 1 78 ? 5.627 -10.374 -14.768 1.00 84.12 78 HIS A N 1
ATOM 627 C CA . HIS A 1 78 ? 7.005 -10.781 -15.004 1.00 84.12 78 HIS A CA 1
ATOM 628 C C . HIS A 1 78 ? 7.637 -9.861 -16.061 1.00 84.12 78 HIS A C 1
ATOM 630 O O . HIS A 1 78 ? 7.072 -9.724 -17.144 1.00 84.12 78 HIS A O 1
ATOM 636 N N . PRO A 1 79 ? 8.824 -9.271 -15.825 1.00 78.69 79 PRO A N 1
ATOM 637 C CA . PRO A 1 79 ? 9.385 -8.271 -16.738 1.00 78.69 79 PRO A CA 1
ATOM 638 C C . PRO A 1 79 ? 9.774 -8.828 -18.114 1.00 78.69 79 PRO A C 1
ATOM 640 O O . PRO A 1 79 ? 9.630 -8.134 -19.108 1.00 78.69 79 PRO A O 1
ATOM 643 N N . VAL A 1 80 ? 10.235 -10.085 -18.185 1.00 80.06 80 VAL A N 1
ATOM 644 C CA . VAL A 1 80 ? 10.735 -10.692 -19.440 1.00 80.06 80 VAL A CA 1
ATOM 645 C C . VAL A 1 80 ? 10.136 -12.052 -19.820 1.00 80.06 80 VAL A C 1
ATOM 647 O O . VAL A 1 80 ? 10.332 -12.503 -20.941 1.00 80.06 80 VAL A O 1
ATOM 650 N N . ASN A 1 81 ? 9.472 -12.752 -18.897 1.00 82.50 81 ASN A N 1
ATOM 651 C CA . ASN A 1 81 ? 8.949 -14.103 -19.114 1.00 82.50 81 ASN A CA 1
ATOM 652 C C . ASN A 1 81 ? 7.619 -14.278 -18.387 1.00 82.50 81 ASN A C 1
ATOM 654 O O . ASN A 1 81 ? 7.521 -14.904 -17.333 1.00 82.50 81 ASN A O 1
ATOM 658 N N . SER A 1 82 ? 6.581 -13.702 -18.967 1.00 84.94 82 SER A N 1
ATOM 659 C CA . SER A 1 82 ? 5.232 -13.726 -18.412 1.00 84.94 82 SER A CA 1
ATOM 660 C C . SER A 1 82 ? 4.450 -15.003 -18.714 1.00 84.94 82 SER A C 1
ATOM 662 O O . SER A 1 82 ? 3.249 -15.064 -18.460 1.00 84.94 82 SER A O 1
ATOM 664 N N . GLN A 1 83 ? 5.130 -16.035 -19.228 1.00 86.94 83 GLN A N 1
ATOM 665 C CA . GLN A 1 83 ? 4.572 -17.355 -19.515 1.00 86.94 83 GLN A CA 1
ATOM 666 C C . GLN A 1 83 ? 3.282 -17.265 -20.351 1.00 86.94 83 GLN A C 1
ATOM 668 O O . GLN A 1 83 ? 3.337 -16.955 -21.538 1.00 86.94 83 GLN A O 1
ATOM 673 N N . SER A 1 84 ? 2.126 -17.517 -19.732 1.00 88.81 84 SER A N 1
ATOM 674 C CA . SER A 1 84 ? 0.796 -17.499 -20.352 1.00 88.81 84 SER A CA 1
ATOM 675 C C . SER A 1 84 ? 0.272 -16.095 -20.677 1.00 88.81 84 SER A C 1
ATOM 677 O O . SER A 1 84 ? -0.762 -15.967 -21.331 1.00 88.81 84 SER A O 1
ATOM 679 N N . TYR A 1 85 ? 0.954 -15.044 -20.224 1.00 90.12 85 TYR A N 1
ATOM 680 C CA . TYR A 1 85 ? 0.581 -13.650 -20.449 1.00 90.12 85 TYR A CA 1
ATOM 681 C C . TYR A 1 85 ? 1.539 -12.973 -21.429 1.00 90.12 85 TYR A C 1
ATOM 683 O O . TYR A 1 85 ? 2.689 -13.388 -21.566 1.00 90.12 85 TYR A O 1
ATOM 691 N N . TRP A 1 86 ? 1.075 -11.910 -22.092 1.00 90.50 86 TRP A N 1
ATOM 692 C CA . TRP A 1 86 ? 1.884 -11.042 -22.969 1.00 90.50 86 TRP A CA 1
ATOM 693 C C . TRP A 1 86 ? 2.714 -11.789 -24.021 1.00 90.50 86 TRP A C 1
ATOM 695 O O . TRP A 1 86 ? 3.871 -11.452 -24.263 1.00 90.50 86 TRP A O 1
ATOM 705 N N . ASP A 1 87 ? 2.149 -12.849 -24.604 1.00 90.00 87 ASP A N 1
ATOM 706 C CA . ASP A 1 87 ? 2.828 -13.716 -25.576 1.00 90.00 87 ASP A CA 1
ATOM 707 C C . ASP A 1 87 ? 4.174 -14.281 -25.068 1.00 90.00 87 ASP A C 1
ATOM 709 O O . ASP A 1 87 ? 5.080 -14.581 -25.848 1.00 90.00 87 ASP A O 1
ATOM 713 N N . GLY A 1 88 ? 4.327 -14.392 -23.743 1.00 88.56 88 GLY A N 1
ATOM 714 C CA . GLY A 1 88 ? 5.551 -14.821 -23.069 1.00 88.56 88 GLY A CA 1
ATOM 715 C C . GLY A 1 88 ? 6.689 -13.794 -23.075 1.00 88.56 88 GLY A C 1
ATOM 716 O O . GLY A 1 88 ? 7.778 -14.118 -22.611 1.00 88.56 88 GLY A O 1
ATOM 717 N N . GLN A 1 89 ? 6.469 -12.572 -23.572 1.00 85.75 89 GLN A N 1
ATOM 718 C CA . GLN A 1 89 ? 7.515 -11.548 -23.728 1.00 85.75 89 GLN A CA 1
ATOM 719 C C . GLN A 1 89 ? 7.755 -10.701 -22.474 1.00 85.75 89 GLN A C 1
ATOM 721 O O . GLN A 1 89 ? 8.682 -9.893 -22.447 1.00 85.75 89 GLN A O 1
ATOM 726 N N . GLY A 1 90 ? 6.944 -10.891 -21.434 1.00 85.50 90 GLY A N 1
ATOM 727 C CA . GLY A 1 90 ? 6.970 -10.071 -20.235 1.00 85.50 90 GLY A CA 1
ATOM 728 C C . GLY A 1 90 ? 6.011 -8.884 -20.294 1.00 85.50 90 GLY A C 1
ATOM 729 O O . GLY A 1 90 ? 5.362 -8.617 -21.307 1.00 85.50 90 GLY A O 1
ATOM 730 N N . TRP A 1 91 ? 5.898 -8.182 -19.169 1.00 85.38 91 TRP A N 1
ATOM 731 C CA . TRP A 1 91 ? 5.029 -7.022 -19.029 1.00 85.38 91 TRP A CA 1
ATOM 732 C C . TRP A 1 91 ? 5.357 -5.948 -20.086 1.00 85.38 91 TRP A C 1
ATOM 734 O O . TRP A 1 91 ? 6.514 -5.534 -20.197 1.00 85.38 91 TRP A O 1
ATOM 744 N N . PRO A 1 92 ? 4.363 -5.430 -20.836 1.00 80.62 92 PRO A N 1
ATOM 745 C CA . PRO A 1 92 ? 4.635 -4.476 -21.900 1.00 80.62 92 PRO A CA 1
ATOM 746 C C . PRO A 1 92 ? 5.204 -3.158 -21.366 1.00 80.62 92 PRO A C 1
ATOM 748 O O . PRO A 1 92 ? 4.613 -2.498 -20.505 1.00 80.62 92 PRO A O 1
ATOM 751 N N . PHE A 1 93 ? 6.338 -2.737 -21.923 1.00 68.81 93 PHE A N 1
ATOM 752 C CA . PHE A 1 93 ? 7.016 -1.512 -21.510 1.00 68.81 93 PHE A CA 1
ATOM 753 C C . PHE A 1 93 ? 6.098 -0.281 -21.592 1.00 68.81 93 PHE A C 1
ATOM 755 O O . PHE A 1 93 ? 5.387 -0.072 -22.577 1.00 68.81 93 PHE A O 1
ATOM 762 N N . GLY A 1 94 ? 6.116 0.550 -20.545 1.00 65.94 94 GLY A N 1
ATOM 763 C CA . GLY A 1 94 ? 5.313 1.776 -20.462 1.00 65.94 94 GLY A CA 1
ATOM 764 C C . GLY A 1 94 ? 3.801 1.557 -20.307 1.00 65.94 94 GLY A C 1
ATOM 765 O O . GLY A 1 94 ? 3.055 2.537 -20.229 1.00 65.94 94 GLY A O 1
ATOM 766 N N . ARG A 1 95 ? 3.326 0.305 -20.234 1.00 73.31 95 ARG A N 1
ATOM 767 C CA . ARG A 1 95 ? 1.918 0.003 -19.962 1.00 73.31 95 ARG A CA 1
ATOM 768 C C . ARG A 1 95 ? 1.568 0.412 -18.534 1.00 73.31 95 ARG A C 1
ATOM 770 O O . ARG A 1 95 ? 2.296 0.119 -17.588 1.00 73.31 95 ARG A O 1
ATOM 777 N N . SER A 1 96 ? 0.434 1.093 -18.397 1.00 69.75 96 SER A N 1
ATOM 778 C CA . SER A 1 96 ? -0.123 1.444 -17.089 1.00 69.75 96 SER A CA 1
ATOM 779 C C . SER A 1 96 ? -0.697 0.213 -16.396 1.00 69.75 96 SER A C 1
ATOM 781 O O . SER A 1 96 ? -1.145 -0.722 -17.054 1.00 69.75 96 SER A O 1
ATOM 783 N N . ILE A 1 97 ? -0.700 0.224 -15.067 1.00 76.50 97 ILE A N 1
ATOM 784 C CA . ILE A 1 97 ? -1.301 -0.853 -14.281 1.00 76.50 97 ILE A CA 1
ATOM 785 C C . ILE A 1 97 ? -2.782 -0.539 -14.108 1.00 76.50 97 ILE A C 1
ATOM 787 O O . ILE A 1 97 ? -3.138 0.543 -13.623 1.00 76.50 97 ILE A O 1
ATOM 791 N N . TYR A 1 98 ? -3.624 -1.496 -14.487 1.00 77.94 98 TYR A N 1
ATOM 792 C CA . TYR A 1 98 ? -5.069 -1.422 -14.337 1.00 77.94 98 TYR A CA 1
ATOM 793 C C . TYR A 1 98 ? -5.494 -2.288 -13.154 1.00 77.94 98 TYR A C 1
ATOM 795 O O . TYR A 1 98 ? -5.274 -3.498 -13.131 1.00 77.94 98 TYR A O 1
ATOM 803 N N . VAL A 1 99 ? -6.127 -1.677 -12.156 1.00 77.50 99 VAL A N 1
ATOM 804 C CA . VAL A 1 99 ? -6.622 -2.418 -10.984 1.00 77.50 99 VAL A CA 1
ATOM 805 C C . VAL A 1 99 ? -7.762 -3.364 -11.367 1.00 77.50 99 VAL A C 1
ATOM 807 O O . VAL A 1 99 ? -7.885 -4.441 -10.794 1.00 77.50 99 VAL A O 1
ATOM 810 N N . SER A 1 100 ? -8.541 -3.024 -12.395 1.00 81.38 100 SER A N 1
ATOM 811 C CA . SER A 1 100 ? -9.552 -3.908 -12.982 1.00 81.38 100 SER A CA 1
ATOM 812 C C . SER A 1 100 ? -8.950 -5.212 -13.529 1.00 81.38 100 SER A C 1
ATOM 814 O O . SER A 1 100 ? -9.563 -6.269 -13.385 1.00 81.38 100 SER A O 1
ATOM 816 N N . GLU A 1 101 ? -7.733 -5.177 -14.085 1.00 88.44 101 GLU A N 1
ATOM 817 C CA . GLU A 1 101 ? -7.011 -6.386 -14.508 1.00 88.44 101 GLU A CA 1
ATOM 818 C C . GLU A 1 101 ? -6.549 -7.219 -13.309 1.00 88.44 101 GLU A C 1
ATOM 820 O O . GLU A 1 101 ? -6.632 -8.441 -13.360 1.00 88.44 101 GLU A O 1
ATOM 825 N N . LEU A 1 102 ? -6.131 -6.580 -12.211 1.00 88.19 102 LEU A N 1
ATOM 826 C CA . LEU A 1 102 ? -5.793 -7.278 -10.966 1.00 88.19 102 LEU A CA 1
ATOM 827 C C . LEU A 1 102 ? -7.007 -7.964 -10.336 1.00 88.19 102 LEU A C 1
ATOM 829 O O . LEU A 1 102 ? -6.887 -9.106 -9.902 1.00 88.19 102 LEU A O 1
ATOM 833 N N . TYR A 1 103 ? -8.173 -7.311 -10.323 1.00 87.12 103 TYR A N 1
ATOM 834 C CA . TYR A 1 103 ? -9.419 -7.958 -9.906 1.00 87.12 103 TYR A CA 1
ATOM 835 C C . TYR A 1 103 ? -9.694 -9.198 -10.751 1.00 87.12 103 TYR A C 1
ATOM 837 O O . TYR A 1 103 ? -9.873 -10.274 -10.201 1.00 87.12 103 TYR A O 1
ATOM 845 N N . GLN A 1 104 ? -9.666 -9.069 -12.080 1.00 91.75 104 GLN A N 1
ATOM 846 C CA . GLN A 1 104 ? -9.906 -10.202 -12.978 1.00 91.75 104 GLN A CA 1
ATOM 847 C C . GLN A 1 104 ? -8.873 -11.319 -12.813 1.00 91.75 104 GLN A C 1
ATOM 849 O O . GLN A 1 104 ? -9.222 -12.491 -12.925 1.00 91.75 104 GLN A O 1
ATOM 854 N N . LEU A 1 105 ? -7.608 -10.966 -12.585 1.00 93.62 105 LEU A N 1
ATOM 855 C CA . LEU A 1 105 ? -6.532 -11.923 -12.368 1.00 93.62 105 LEU A CA 1
ATOM 856 C C . LEU A 1 105 ? -6.777 -12.737 -11.094 1.00 93.62 105 LEU A C 1
ATOM 858 O O . LEU A 1 105 ? -6.713 -13.961 -11.134 1.00 93.62 105 LEU A O 1
ATOM 862 N N . LEU A 1 106 ? -7.081 -12.057 -9.986 1.00 92.56 106 LEU A N 1
ATOM 863 C CA . LEU A 1 106 ? -7.275 -12.685 -8.680 1.00 92.56 106 LEU A CA 1
ATOM 864 C C . LEU A 1 106 ? -8.597 -13.465 -8.594 1.00 92.56 106 LEU A C 1
ATOM 866 O O . LEU A 1 106 ? -8.630 -14.546 -8.019 1.00 92.56 106 LEU A O 1
ATOM 870 N N . ASP A 1 107 ? -9.665 -12.956 -9.207 1.00 93.69 107 ASP A N 1
ATOM 871 C CA . ASP A 1 107 ? -10.997 -13.579 -9.223 1.00 93.69 107 ASP A CA 1
ATOM 872 C C . ASP A 1 107 ? -11.027 -14.900 -10.013 1.00 93.69 107 ASP A C 1
ATOM 874 O O . ASP A 1 107 ? -11.812 -15.797 -9.729 1.00 93.69 107 ASP A O 1
ATOM 878 N N . ARG A 1 108 ? -10.124 -15.068 -10.988 1.00 94.94 108 ARG A N 1
ATOM 879 C CA . ARG A 1 108 ? -10.008 -16.305 -11.783 1.00 94.94 108 ARG A CA 1
ATOM 880 C C . ARG A 1 108 ? -9.295 -17.446 -11.065 1.00 94.94 108 ARG A C 1
ATOM 882 O O . ARG A 1 108 ? -9.231 -18.550 -11.611 1.00 94.94 108 ARG A O 1
ATOM 889 N N . ILE A 1 109 ? -8.728 -17.198 -9.889 1.00 94.31 109 ILE A N 1
ATOM 890 C CA . ILE A 1 109 ? -7.972 -18.209 -9.157 1.00 94.31 109 ILE A CA 1
ATOM 891 C C . ILE A 1 109 ? -8.939 -19.273 -8.627 1.00 94.31 109 ILE A C 1
ATOM 893 O O . ILE A 1 109 ? -9.875 -18.941 -7.896 1.00 94.31 109 ILE A O 1
ATOM 897 N N . PRO A 1 110 ? -8.721 -20.567 -8.933 1.00 92.75 110 PRO A N 1
ATOM 898 C CA . PRO A 1 110 ? -9.562 -21.630 -8.405 1.00 92.75 110 PRO A CA 1
ATOM 899 C C . PRO A 1 110 ? -9.606 -21.604 -6.874 1.00 92.75 110 PRO A C 1
ATOM 901 O O . PRO A 1 110 ? -8.571 -21.683 -6.217 1.00 92.75 110 PRO A O 1
ATOM 904 N N . GLY A 1 111 ? -10.814 -21.527 -6.317 1.00 90.00 111 GLY A N 1
ATOM 905 C CA . GLY A 1 111 ? -11.038 -21.445 -4.874 1.00 90.00 111 GLY A CA 1
ATOM 906 C C . GLY A 1 111 ? -11.362 -20.040 -4.362 1.00 90.00 111 GLY A C 1
ATOM 907 O O . GLY A 1 111 ? -11.806 -19.927 -3.223 1.00 90.00 111 GLY A O 1
ATOM 908 N N . VAL A 1 112 ? -11.211 -18.998 -5.183 1.00 92.44 112 VAL A N 1
ATOM 909 C CA . VAL A 1 112 ? -11.719 -17.649 -4.890 1.00 92.44 112 VAL A CA 1
ATOM 910 C C . VAL A 1 112 ? -13.204 -17.574 -5.261 1.00 92.44 112 VAL A C 1
ATOM 912 O O . VAL A 1 112 ? -13.602 -18.032 -6.328 1.00 92.44 112 VAL A O 1
ATOM 915 N N . ASP A 1 113 ? -14.020 -17.045 -4.351 1.00 88.81 113 ASP A N 1
ATOM 916 C CA . ASP A 1 113 ? -15.438 -16.727 -4.561 1.00 88.81 113 ASP A CA 1
ATOM 917 C C . ASP A 1 113 ? -15.592 -15.296 -5.093 1.00 88.81 113 ASP A C 1
ATOM 919 O O . ASP A 1 113 ? -16.260 -15.066 -6.096 1.00 88.81 113 ASP A O 1
ATOM 923 N N . TYR A 1 114 ? -14.928 -14.334 -4.440 1.00 88.81 114 TYR A N 1
ATOM 924 C CA . TYR A 1 114 ? -14.825 -12.956 -4.918 1.00 88.81 114 TYR A CA 1
ATOM 925 C C . TYR A 1 114 ? -13.636 -12.211 -4.292 1.00 88.81 114 TYR A C 1
ATOM 927 O O . TYR A 1 114 ? -13.045 -12.628 -3.290 1.00 88.81 114 TYR A O 1
ATOM 935 N N . VAL A 1 115 ? -13.298 -11.064 -4.888 1.00 85.94 115 VAL A N 1
ATOM 936 C CA . VAL A 1 115 ? -12.173 -10.206 -4.490 1.00 85.94 115 VAL A CA 1
ATOM 937 C C . VAL A 1 115 ? -12.663 -8.813 -4.098 1.00 85.94 115 VAL A C 1
ATOM 939 O O . VAL A 1 115 ? -13.490 -8.214 -4.789 1.00 85.94 115 VAL A O 1
ATOM 942 N N . GLU A 1 116 ? -12.104 -8.261 -3.021 1.00 82.94 116 GLU A N 1
ATOM 943 C CA . GLU A 1 116 ? -12.363 -6.891 -2.571 1.00 82.94 116 GLU A CA 1
ATOM 944 C C . GLU A 1 116 ? -11.081 -6.107 -2.297 1.00 82.94 116 GLU A C 1
ATOM 946 O O . GLU A 1 116 ? -10.020 -6.667 -2.010 1.00 82.94 116 GLU A O 1
ATOM 951 N N . ASP A 1 117 ? -11.234 -4.783 -2.318 1.00 75.44 117 ASP A N 1
ATOM 952 C CA . ASP A 1 117 ? -10.263 -3.807 -1.837 1.00 75.44 117 ASP A CA 1
ATOM 953 C C . ASP A 1 117 ? -8.857 -3.975 -2.427 1.00 75.44 117 ASP A C 1
ATOM 955 O O . ASP A 1 117 ? -7.854 -3.854 -1.731 1.00 75.44 117 ASP A O 1
ATOM 959 N N . VAL A 1 118 ? -8.766 -4.222 -3.736 1.00 80.31 118 VAL A N 1
ATOM 960 C CA . VAL A 1 118 ? -7.468 -4.292 -4.413 1.00 80.31 118 VAL A CA 1
ATOM 961 C C . VAL A 1 118 ? -6.807 -2.915 -4.409 1.00 80.31 118 VAL A C 1
ATOM 963 O O . VAL A 1 118 ? -7.351 -1.936 -4.924 1.00 80.31 118 VAL A O 1
ATOM 966 N N . MET A 1 119 ? -5.596 -2.852 -3.864 1.00 76.00 119 MET A N 1
ATOM 967 C CA . MET A 1 119 ? -4.774 -1.649 -3.780 1.00 76.00 119 MET A CA 1
ATOM 968 C C . MET A 1 119 ? -3.387 -1.915 -4.336 1.00 76.00 119 MET A C 1
ATOM 970 O O . MET A 1 119 ? -2.835 -3.000 -4.173 1.00 76.00 119 MET A O 1
ATOM 974 N N . VAL A 1 120 ? -2.803 -0.905 -4.975 1.00 75.56 120 VAL A N 1
ATOM 975 C CA . VAL A 1 120 ? -1.470 -0.997 -5.569 1.00 75.56 120 VAL A CA 1
ATOM 976 C C . VAL A 1 120 ? -0.645 0.203 -5.145 1.00 75.56 120 VAL A C 1
ATOM 978 O O . VAL A 1 120 ? -1.070 1.355 -5.267 1.00 75.56 120 VAL A O 1
ATOM 981 N N . HIS A 1 121 ? 0.564 -0.084 -4.687 1.00 72.06 121 HIS A N 1
ATOM 982 C CA . HIS A 1 121 ? 1.518 0.904 -4.224 1.00 72.06 121 HIS A CA 1
ATOM 983 C C . HIS A 1 121 ? 2.897 0.637 -4.815 1.00 72.06 121 HIS A C 1
ATOM 985 O O . HIS A 1 121 ? 3.257 -0.504 -5.095 1.00 72.06 121 HIS A O 1
ATOM 991 N N . THR A 1 122 ? 3.688 1.692 -4.977 1.00 65.12 122 THR A N 1
ATOM 992 C CA . THR A 1 122 ? 5.031 1.631 -5.577 1.00 65.12 122 THR A CA 1
ATOM 993 C C . THR A 1 122 ? 6.161 1.740 -4.545 1.00 65.12 122 THR A C 1
ATOM 995 O O . THR A 1 122 ? 7.305 2.026 -4.889 1.00 65.12 122 THR A O 1
ATOM 998 N N . HIS A 1 123 ? 5.832 1.603 -3.261 1.00 66.62 123 HIS A N 1
ATOM 999 C CA . HIS A 1 123 ? 6.755 1.705 -2.134 1.00 66.62 123 HIS A CA 1
ATOM 1000 C C . HIS A 1 123 ? 6.468 0.594 -1.120 1.00 66.62 123 HIS A C 1
ATOM 1002 O O . HIS A 1 123 ? 5.435 -0.075 -1.193 1.00 66.62 123 HIS A O 1
ATOM 1008 N N . GLU A 1 124 ? 7.391 0.381 -0.180 1.00 65.94 124 GLU A N 1
ATOM 1009 C CA . GLU A 1 124 ? 7.184 -0.580 0.903 1.00 65.94 124 GLU A CA 1
ATOM 1010 C C . GLU A 1 124 ? 5.974 -0.188 1.746 1.00 65.94 124 GLU A C 1
ATOM 1012 O O . GLU A 1 124 ? 5.903 0.922 2.272 1.00 65.94 124 GLU A O 1
ATOM 1017 N N . LEU A 1 125 ? 5.034 -1.119 1.888 1.00 69.81 125 LEU A N 1
ATOM 1018 C CA . LEU A 1 125 ? 3.856 -0.921 2.714 1.00 69.81 125 LEU A CA 1
ATOM 1019 C C . LEU A 1 125 ? 4.085 -1.539 4.080 1.00 69.81 125 LEU A C 1
ATOM 1021 O O . LEU A 1 125 ? 4.431 -2.715 4.184 1.00 69.81 125 LEU A O 1
ATOM 1025 N N . THR A 1 126 ? 3.821 -0.756 5.121 1.00 83.75 126 THR A N 1
ATOM 1026 C CA . THR A 1 126 ? 3.551 -1.318 6.439 1.00 83.75 126 THR A CA 1
ATOM 1027 C C . THR A 1 126 ? 2.041 -1.479 6.553 1.00 83.75 126 THR A C 1
ATOM 1029 O O . THR A 1 126 ? 1.301 -0.495 6.641 1.00 83.75 126 THR A O 1
ATOM 1032 N N . THR A 1 127 ? 1.581 -2.723 6.498 1.00 85.81 127 THR A N 1
ATOM 1033 C CA . THR A 1 127 ? 0.162 -3.077 6.583 1.00 85.81 127 THR A CA 1
ATOM 1034 C C . THR A 1 127 ? -0.033 -4.186 7.585 1.00 85.81 127 THR A C 1
ATOM 1036 O O . THR A 1 127 ? 0.821 -5.052 7.738 1.00 85.81 127 THR A O 1
ATOM 1039 N N . THR A 1 128 ? -1.198 -4.196 8.203 1.00 89.75 128 THR A N 1
ATOM 1040 C CA . THR A 1 128 ? -1.682 -5.290 9.034 1.00 89.75 128 THR A CA 1
ATOM 1041 C C . THR A 1 128 ? -3.200 -5.344 8.904 1.00 89.75 128 THR A C 1
ATOM 1043 O O . THR A 1 128 ? -3.793 -4.555 8.164 1.00 89.75 128 THR A O 1
ATOM 1046 N N . VAL A 1 129 ? -3.850 -6.272 9.588 1.00 88.62 129 VAL A N 1
ATOM 1047 C CA . VAL A 1 129 ? -5.314 -6.363 9.616 1.00 88.62 129 VAL A CA 1
ATOM 1048 C C . VAL A 1 129 ? -5.811 -6.450 11.038 1.00 88.62 129 VAL A C 1
ATOM 1050 O O . VAL A 1 129 ? -5.111 -6.961 11.913 1.00 88.62 129 VAL A O 1
ATOM 1053 N N . LEU A 1 130 ? -7.034 -5.979 11.259 1.00 91.19 130 LEU A N 1
ATOM 1054 C CA . LEU A 1 130 ? -7.738 -6.200 12.508 1.00 91.19 130 LEU A CA 1
ATOM 1055 C C . LEU A 1 130 ? -8.018 -7.692 12.694 1.00 91.19 130 LEU A C 1
ATOM 1057 O O . LEU A 1 130 ? -8.648 -8.327 11.851 1.00 91.19 130 LEU A O 1
ATOM 1061 N N . THR A 1 131 ? -7.599 -8.235 13.833 1.00 91.19 131 THR A N 1
ATOM 1062 C CA . THR A 1 131 ? -7.911 -9.614 14.253 1.00 91.19 131 THR A CA 1
ATOM 1063 C C . THR A 1 131 ? -9.127 -9.678 15.174 1.00 91.19 131 THR A C 1
ATOM 1065 O O . THR A 1 131 ? -9.560 -10.758 15.568 1.00 91.19 131 THR A O 1
ATOM 1068 N N . GLN A 1 132 ? -9.699 -8.520 15.508 1.00 91.38 132 GLN A N 1
ATOM 1069 C CA . GLN A 1 132 ? -10.922 -8.367 16.285 1.00 91.38 132 GLN A CA 1
ATOM 1070 C C . GLN A 1 132 ? -11.706 -7.169 15.747 1.00 91.38 132 GLN A C 1
ATOM 1072 O O . GLN A 1 132 ? -11.110 -6.156 15.380 1.00 91.38 132 GLN A O 1
ATOM 1077 N N . ALA A 1 133 ? -13.035 -7.271 15.724 1.00 91.75 133 ALA A N 1
ATOM 1078 C CA . ALA A 1 133 ? -13.879 -6.129 15.389 1.00 91.75 133 ALA A CA 1
ATOM 1079 C C . ALA A 1 133 ? -13.687 -4.999 16.415 1.00 91.75 133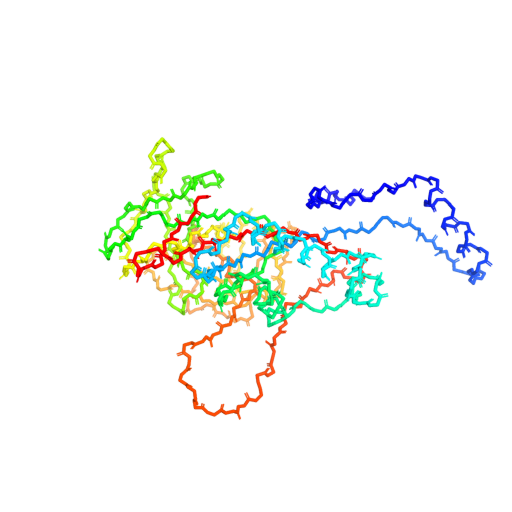 ALA A C 1
ATOM 1081 O O . ALA A 1 133 ? -13.526 -5.250 17.612 1.00 91.75 133 ALA A O 1
ATOM 1082 N N . SER A 1 134 ? -13.724 -3.756 15.945 1.00 94.12 134 SER A N 1
ATOM 1083 C CA . SER A 1 134 ? -13.605 -2.562 16.776 1.00 94.12 134 SER A CA 1
ATOM 1084 C C . SER A 1 134 ? -14.921 -1.795 16.842 1.00 94.12 134 SER A C 1
ATOM 1086 O O . SER A 1 134 ? -15.782 -1.897 15.968 1.00 94.12 134 SER A O 1
ATOM 1088 N N . SER A 1 135 ? -15.081 -1.007 17.899 1.00 95.56 135 SER A N 1
ATOM 1089 C CA . SER A 1 135 ? -16.250 -0.163 18.132 1.00 95.56 135 SER A CA 1
ATOM 1090 C C . SER A 1 135 ? -15.914 1.318 17.986 1.00 95.56 135 SER A C 1
ATOM 1092 O O . SER A 1 135 ? -14.776 1.748 18.171 1.00 95.56 135 SER A O 1
ATOM 1094 N N . ARG A 1 136 ? -16.938 2.133 17.716 1.00 94.44 136 ARG A N 1
ATOM 1095 C CA . ARG A 1 136 ? -16.813 3.594 17.760 1.00 94.44 136 ARG A CA 1
ATOM 1096 C C . ARG A 1 136 ? -16.271 4.046 19.124 1.00 94.44 136 ARG A C 1
ATOM 1098 O O . ARG A 1 136 ? -16.636 3.495 20.158 1.00 94.44 136 ARG A O 1
ATOM 1105 N N . SER A 1 137 ? -15.420 5.064 19.103 1.00 94.25 137 SER A N 1
ATOM 1106 C CA . SER A 1 137 ? -14.708 5.663 20.237 1.00 94.25 137 SER A CA 1
ATOM 1107 C C . SER A 1 137 ? -13.669 4.766 20.915 1.00 94.25 137 SER A C 1
ATOM 1109 O O . SER A 1 137 ? -12.998 5.224 21.837 1.00 94.25 137 SER A O 1
ATOM 1111 N N . GLN A 1 138 ? -13.477 3.530 20.448 1.00 95.38 138 GLN A N 1
ATOM 1112 C CA . GLN A 1 138 ? -12.388 2.669 20.897 1.00 95.38 138 GLN A CA 1
ATOM 1113 C C . GLN A 1 138 ? -11.043 3.265 20.471 1.00 95.38 138 GLN A C 1
ATOM 1115 O O . GLN A 1 138 ? -10.913 3.773 19.362 1.00 95.38 138 GLN A O 1
ATOM 1120 N N . THR A 1 139 ? -10.046 3.213 21.351 1.00 96.25 139 THR A N 1
ATOM 1121 C CA . THR A 1 139 ? -8.686 3.707 21.075 1.00 96.25 139 THR A CA 1
ATOM 1122 C C . THR A 1 139 ? -7.679 2.580 20.904 1.00 96.25 139 THR A C 1
ATOM 1124 O O . THR A 1 139 ? -6.624 2.803 20.334 1.00 96.25 139 THR A O 1
ATOM 1127 N N . GLN A 1 140 ? -7.972 1.370 21.378 1.00 96.69 140 GLN A N 1
ATOM 1128 C CA . GLN A 1 140 ? -7.086 0.213 21.247 1.00 96.69 140 GLN A CA 1
ATOM 1129 C C . GLN A 1 140 ? -7.593 -0.714 20.154 1.00 96.69 140 GLN A C 1
ATOM 1131 O O . GLN A 1 140 ? -8.740 -1.142 20.212 1.00 96.69 140 GLN A O 1
ATOM 1136 N N . ILE A 1 141 ? -6.756 -1.059 19.184 1.00 96.81 141 ILE A N 1
ATOM 1137 C CA . ILE A 1 141 ? -7.086 -2.017 18.127 1.00 96.81 141 ILE A CA 1
ATOM 1138 C C . ILE A 1 141 ? -6.130 -3.207 18.188 1.00 96.81 141 ILE A C 1
ATOM 1140 O O . ILE A 1 141 ? -4.929 -3.037 18.395 1.00 96.81 141 ILE A O 1
ATOM 1144 N N . THR A 1 142 ? -6.667 -4.413 18.010 1.00 96.25 142 THR A N 1
ATOM 1145 C CA . THR A 1 142 ? -5.879 -5.653 17.968 1.00 96.25 142 THR A CA 1
ATOM 1146 C C . THR A 1 142 ? -5.609 -6.018 16.515 1.00 96.25 142 THR A C 1
ATOM 1148 O O . THR A 1 142 ? -6.544 -6.113 15.714 1.00 96.25 142 THR A O 1
ATOM 1151 N N . VAL A 1 143 ? -4.338 -6.212 16.172 1.00 95.31 143 VAL A N 1
ATOM 1152 C CA . VAL A 1 143 ? -3.874 -6.437 14.800 1.00 95.31 143 VAL A CA 1
ATOM 1153 C C . VAL A 1 143 ? -3.157 -7.781 14.643 1.00 95.31 143 VAL A C 1
ATOM 1155 O O . VAL A 1 143 ? -2.840 -8.452 15.624 1.00 95.31 143 VAL A O 1
ATOM 1158 N N . GLN A 1 144 ? -2.923 -8.220 13.406 1.00 91.25 144 GLN A N 1
ATOM 1159 C CA . GLN A 1 144 ? -2.235 -9.489 13.127 1.00 91.25 144 GLN A CA 1
ATOM 1160 C C . GLN A 1 144 ? -0.721 -9.407 13.363 1.00 91.25 144 GLN A C 1
ATOM 1162 O O . GLN A 1 144 ? -0.113 -10.366 13.843 1.00 91.25 144 GLN A O 1
ATOM 1167 N N . ASP A 1 145 ? -0.128 -8.265 13.037 1.00 90.69 145 ASP A N 1
ATOM 1168 C CA . ASP A 1 145 ? 1.293 -7.956 13.190 1.00 90.69 145 ASP A CA 1
ATOM 1169 C C . ASP A 1 145 ? 1.479 -6.456 13.476 1.00 90.69 145 ASP A C 1
ATOM 1171 O O . ASP A 1 145 ? 0.759 -5.622 12.921 1.00 90.69 145 ASP A O 1
ATOM 1175 N N . THR A 1 146 ? 2.423 -6.122 14.353 1.00 93.62 146 THR A N 1
ATOM 1176 C CA . THR A 1 146 ? 2.831 -4.748 14.691 1.00 93.62 146 THR A CA 1
ATOM 1177 C C . THR A 1 146 ? 4.180 -4.377 14.071 1.00 93.62 146 THR A C 1
ATOM 1179 O O . THR A 1 146 ? 4.625 -3.237 14.200 1.00 93.62 146 THR A O 1
ATOM 1182 N N . THR A 1 147 ? 4.837 -5.310 13.380 1.00 90.19 147 THR A N 1
ATOM 1183 C CA . THR A 1 147 ? 6.144 -5.103 12.756 1.00 90.19 147 THR A CA 1
ATOM 1184 C C . THR A 1 147 ? 6.109 -3.935 11.771 1.00 90.19 147 THR A C 1
ATOM 1186 O O . THR A 1 147 ? 5.271 -3.862 10.874 1.00 90.19 147 THR A O 1
ATOM 1189 N N . GLY A 1 148 ? 7.051 -3.006 11.932 1.00 87.38 148 GLY A N 1
ATOM 1190 C CA . GLY A 1 148 ? 7.208 -1.841 11.061 1.00 87.38 148 GLY A CA 1
ATOM 1191 C C . GLY A 1 148 ? 6.293 -0.654 11.382 1.00 87.38 148 GLY A C 1
ATOM 1192 O O . GLY A 1 148 ? 6.444 0.384 10.732 1.00 87.38 148 GLY A O 1
ATOM 1193 N N . PHE A 1 149 ? 5.388 -0.777 12.358 1.00 92.19 149 PHE A N 1
ATOM 1194 C CA . PHE A 1 149 ? 4.664 0.353 12.946 1.00 92.19 149 PHE A CA 1
ATOM 1195 C C . PHE A 1 149 ? 5.476 0.958 14.093 1.00 92.19 149 PHE A C 1
ATOM 1197 O O . PHE A 1 149 ? 6.115 0.240 14.855 1.00 92.19 149 PHE A O 1
ATOM 1204 N N . ASN A 1 150 ? 5.437 2.282 14.231 1.00 92.50 150 ASN A N 1
ATOM 1205 C CA . ASN A 1 150 ? 6.177 3.021 15.249 1.00 92.50 150 ASN A CA 1
ATOM 1206 C C . ASN A 1 150 ? 5.270 4.006 15.990 1.00 92.50 150 ASN A C 1
ATOM 1208 O O . ASN A 1 150 ? 4.230 4.441 15.493 1.00 92.50 150 ASN A O 1
ATOM 1212 N N . LEU A 1 151 ? 5.695 4.393 17.192 1.00 92.81 151 LEU A N 1
ATOM 1213 C CA . LEU A 1 151 ? 5.046 5.454 17.955 1.00 92.81 151 LEU A CA 1
ATOM 1214 C C . LEU A 1 151 ? 5.002 6.756 17.136 1.00 92.81 151 LEU A C 1
ATOM 1216 O O . LEU A 1 151 ? 6.022 7.197 16.612 1.00 92.81 151 LEU A O 1
ATOM 1220 N N . GLY A 1 152 ? 3.831 7.388 17.067 1.00 87.88 152 GLY A N 1
ATOM 1221 C CA . GLY A 1 152 ? 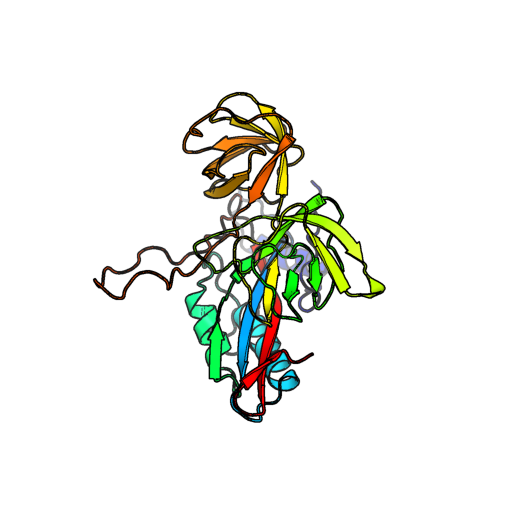3.613 8.619 16.308 1.00 87.88 152 GLY A CA 1
ATOM 1222 C C . GLY A 1 152 ? 3.331 8.411 14.818 1.00 87.88 152 GLY A C 1
ATOM 1223 O O . GLY A 1 152 ? 3.040 9.394 14.134 1.00 87.88 152 GLY A O 1
ATOM 1224 N N . ASP A 1 153 ? 3.373 7.170 14.317 1.00 89.75 153 ASP A N 1
ATOM 1225 C CA . ASP A 1 153 ? 2.975 6.876 12.943 1.00 89.75 153 ASP A CA 1
ATOM 1226 C C . ASP A 1 153 ? 1.488 7.192 12.739 1.00 89.75 153 ASP A C 1
ATOM 1228 O O . ASP A 1 153 ? 0.636 6.880 13.581 1.00 89.75 153 ASP A O 1
ATOM 1232 N N . THR A 1 154 ? 1.174 7.798 11.594 1.00 88.94 154 THR A N 1
ATOM 1233 C CA . THR A 1 154 ? -0.205 7.933 11.129 1.00 88.94 154 THR A CA 1
ATOM 1234 C C . THR A 1 154 ? -0.627 6.640 10.449 1.00 88.94 154 THR A C 1
ATOM 1236 O O . THR A 1 154 ? 0.064 6.156 9.555 1.00 88.94 154 THR A O 1
ATOM 1239 N N . ILE A 1 155 ? -1.779 6.111 10.838 1.00 90.62 155 ILE A N 1
ATOM 1240 C CA . ILE A 1 155 ? -2.418 4.955 10.222 1.00 90.62 155 ILE A CA 1
ATOM 1241 C C . ILE A 1 155 ? -3.792 5.321 9.676 1.00 90.62 155 ILE A C 1
ATOM 1243 O O . ILE A 1 155 ? -4.433 6.272 10.124 1.00 90.62 155 ILE A O 1
ATOM 1247 N N . GLN A 1 156 ? -4.251 4.512 8.737 1.00 88.00 156 GLN A N 1
ATOM 1248 C CA . GLN A 1 156 ? -5.589 4.530 8.185 1.00 88.00 156 GLN A CA 1
ATOM 1249 C C . GLN A 1 156 ? -6.216 3.152 8.377 1.00 88.00 156 GLN A C 1
ATOM 1251 O O . GLN A 1 156 ? -5.561 2.130 8.158 1.00 88.00 156 GLN A O 1
ATOM 1256 N N . LEU A 1 157 ? -7.485 3.133 8.774 1.00 88.38 157 LEU A N 1
ATOM 1257 C CA . LEU A 1 157 ? -8.298 1.924 8.774 1.00 88.38 157 LEU A CA 1
ATOM 1258 C C . LEU A 1 157 ? -9.190 1.938 7.541 1.00 88.38 157 LEU A C 1
ATOM 1260 O O . LEU A 1 157 ? -9.734 2.981 7.186 1.00 88.38 157 LEU A O 1
ATOM 1264 N N . ASP A 1 158 ? -9.329 0.775 6.915 1.00 82.06 158 ASP A N 1
ATOM 1265 C CA . ASP A 1 158 ? -10.152 0.590 5.721 1.00 82.06 158 ASP A CA 1
ATOM 1266 C C . ASP A 1 158 ? -9.810 1.599 4.602 1.00 82.06 158 ASP A C 1
ATOM 1268 O O . ASP A 1 158 ? -10.603 2.487 4.269 1.00 82.06 158 ASP A O 1
ATOM 1272 N N . PRO A 1 159 ? -8.603 1.522 4.012 1.00 72.62 159 PRO A N 1
ATOM 1273 C CA . PRO A 1 159 ? -8.159 2.491 3.018 1.00 72.62 159 PRO A CA 1
ATOM 1274 C C . PRO A 1 159 ? -8.983 2.488 1.719 1.00 72.62 159 PRO A C 1
ATOM 1276 O O . PRO A 1 159 ? -8.778 3.358 0.871 1.00 72.62 159 PRO A O 1
ATOM 1279 N N . SER A 1 160 ? -9.963 1.592 1.570 1.00 68.12 160 SER A N 1
ATOM 1280 C CA . SER A 1 160 ? -10.973 1.556 0.502 1.00 68.12 160 SER A CA 1
ATOM 1281 C C . SER A 1 160 ? -12.231 2.394 0.814 1.00 68.12 160 SER A C 1
ATOM 1283 O O . SER A 1 160 ? -12.939 2.779 -0.117 1.00 68.12 160 SER A O 1
ATOM 1285 N N . SER A 1 161 ? -12.484 2.786 2.074 1.00 69.19 161 SER A N 1
ATOM 1286 C CA . SER A 1 161 ? -13.676 3.553 2.503 1.00 69.19 161 SER A CA 1
ATOM 1287 C C . SER A 1 161 ? -13.647 5.029 2.092 1.00 69.19 161 SER A C 1
ATOM 1289 O O . SER A 1 161 ? -12.658 5.724 2.329 1.00 69.19 161 SER A O 1
ATOM 1291 N N . SER A 1 162 ? -14.723 5.570 1.495 1.00 62.19 162 SER A N 1
ATOM 1292 C CA . SER A 1 162 ? -14.850 7.003 1.105 1.00 62.19 162 SER A CA 1
ATOM 1293 C C . SER A 1 162 ? -14.575 7.969 2.249 1.00 62.19 162 SER A C 1
ATOM 1295 O O . SER A 1 162 ? -13.984 9.024 2.030 1.00 62.19 162 SER A O 1
ATOM 1297 N N . ASP A 1 163 ? -14.907 7.555 3.463 1.00 66.31 163 ASP A N 1
ATOM 1298 C CA . ASP A 1 163 ? -14.654 8.314 4.676 1.00 66.31 163 ASP A CA 1
ATOM 1299 C C . ASP A 1 163 ? -13.257 7.942 5.178 1.00 66.31 163 ASP A C 1
ATOM 1301 O O . ASP A 1 163 ? -13.098 7.026 5.986 1.00 66.31 163 ASP A O 1
ATOM 1305 N N . GLN A 1 164 ? -12.230 8.561 4.591 1.00 67.19 164 GLN A N 1
ATOM 1306 C CA . GLN A 1 164 ? -10.841 8.315 4.973 1.00 67.19 164 GLN A CA 1
ATOM 1307 C C . GLN A 1 164 ? -10.552 8.943 6.334 1.00 67.19 164 GLN A C 1
ATOM 1309 O O . GLN A 1 164 ? -10.664 10.157 6.508 1.00 67.19 164 GLN A O 1
ATOM 1314 N N . GLU A 1 165 ? -10.142 8.110 7.284 1.00 77.25 165 GLU A N 1
ATOM 1315 C CA . GLU A 1 165 ? -9.864 8.526 8.652 1.00 77.25 165 GLU A CA 1
ATOM 1316 C C . GLU A 1 165 ? -8.437 8.171 9.031 1.00 77.25 165 GLU A C 1
ATOM 1318 O O . GLU A 1 165 ? -7.975 7.049 8.817 1.00 77.25 165 GLU A O 1
ATOM 1323 N N . TYR A 1 166 ? -7.755 9.151 9.612 1.00 84.25 166 TYR A N 1
ATOM 1324 C CA . TYR A 1 166 ? -6.363 9.044 10.005 1.00 84.25 166 TYR A CA 1
ATOM 1325 C C . TYR A 1 166 ? -6.255 9.083 11.517 1.00 84.25 166 TYR A C 1
ATOM 1327 O O . TYR A 1 166 ? -6.826 9.955 12.173 1.00 84.25 166 TYR A O 1
ATOM 1335 N N . TYR A 1 167 ? -5.483 8.150 12.051 1.00 88.69 167 TYR A N 1
ATOM 1336 C CA . TYR A 1 167 ? -5.259 7.997 13.478 1.00 88.69 167 TYR A CA 1
ATOM 1337 C C . TYR A 1 167 ? -3.762 7.970 13.745 1.00 88.69 167 TYR A C 1
ATOM 1339 O O . TYR A 1 167 ? -3.002 7.421 12.954 1.00 88.69 167 TYR A O 1
ATOM 1347 N N . THR A 1 168 ? -3.321 8.557 14.851 1.00 91.00 168 THR A N 1
ATOM 1348 C CA . THR A 1 168 ? -1.907 8.524 15.237 1.00 91.00 168 THR A CA 1
ATOM 1349 C C . THR A 1 168 ? -1.704 7.476 16.316 1.00 91.00 168 THR A C 1
ATOM 1351 O O . THR A 1 168 ? -2.436 7.458 17.305 1.00 91.00 168 THR A O 1
ATOM 1354 N N . ILE A 1 169 ? -0.696 6.623 16.151 1.00 94.38 169 ILE A N 1
ATOM 1355 C CA . ILE A 1 169 ? -0.331 5.627 17.158 1.00 94.38 169 ILE A CA 1
ATOM 1356 C C . ILE A 1 169 ? 0.267 6.336 18.380 1.00 94.38 169 ILE A C 1
ATOM 1358 O O . ILE A 1 169 ? 1.286 7.018 18.277 1.00 94.38 169 ILE A O 1
ATOM 1362 N N . SER A 1 170 ? -0.348 6.154 19.547 1.00 95.50 170 SER A N 1
ATOM 1363 C CA . SER A 1 170 ? 0.106 6.681 20.839 1.00 95.50 170 SER A CA 1
ATOM 1364 C C . SER A 1 170 ? 0.838 5.653 21.705 1.00 95.50 170 SER A C 1
ATOM 1366 O O . SER A 1 170 ? 1.551 6.047 22.623 1.00 95.50 170 SER A O 1
ATOM 1368 N N . SER A 1 171 ? 0.665 4.353 21.456 1.00 96.69 171 SER A N 1
ATOM 1369 C CA . SER A 1 171 ? 1.501 3.287 22.029 1.00 96.69 171 SER A CA 1
ATOM 1370 C C . SER A 1 171 ? 1.357 1.982 21.241 1.00 96.69 171 SER A C 1
ATOM 1372 O O . SER A 1 171 ? 0.373 1.789 20.523 1.00 96.69 171 SER A O 1
ATOM 1374 N N . ILE A 1 172 ? 2.342 1.091 21.377 1.00 97.31 172 ILE A N 1
ATOM 1375 C CA . ILE A 1 172 ? 2.373 -0.234 20.747 1.00 97.31 172 ILE A CA 1
ATOM 1376 C C . ILE A 1 172 ? 2.678 -1.264 21.833 1.00 97.31 172 ILE A C 1
ATOM 1378 O O . ILE A 1 172 ? 3.692 -1.151 22.515 1.00 97.31 172 ILE A O 1
ATOM 1382 N N . GLU A 1 173 ? 1.811 -2.263 21.968 1.00 96.06 173 GLU A N 1
ATOM 1383 C CA . GLU A 1 173 ? 1.992 -3.411 22.859 1.00 96.06 173 GLU A CA 1
ATOM 1384 C C . GLU A 1 173 ? 2.254 -4.657 22.002 1.00 96.06 173 GLU A C 1
ATOM 1386 O O . GLU A 1 173 ? 1.334 -5.403 21.654 1.00 96.06 173 GLU A O 1
ATOM 1391 N N . GLU A 1 174 ? 3.517 -4.869 21.619 1.00 93.19 174 GLU A N 1
ATOM 1392 C CA . GLU A 1 174 ? 3.921 -5.917 20.663 1.00 93.19 174 GLU A CA 1
ATOM 1393 C C . GLU A 1 174 ? 3.508 -7.326 21.120 1.00 93.19 174 GLU A C 1
ATOM 1395 O O . GLU A 1 174 ? 2.998 -8.115 20.326 1.00 93.19 174 GLU A O 1
ATOM 1400 N N . GLY A 1 175 ? 3.644 -7.628 22.418 1.00 92.69 175 GLY A N 1
ATOM 1401 C CA . GLY A 1 175 ? 3.279 -8.934 22.983 1.00 92.69 175 GLY A CA 1
ATOM 1402 C C . GLY A 1 175 ? 1.782 -9.252 22.904 1.00 92.69 175 GLY A C 1
ATOM 1403 O O . GLY A 1 175 ? 1.404 -10.422 22.875 1.00 92.69 175 GLY A O 1
ATOM 1404 N N . LEU A 1 176 ? 0.935 -8.222 22.833 1.00 93.38 176 LEU A N 1
ATOM 1405 C CA . LEU A 1 176 ? -0.516 -8.350 22.670 1.00 93.38 176 LEU A CA 1
ATOM 1406 C C . LEU A 1 176 ? -0.972 -8.081 21.233 1.00 93.38 176 LEU A C 1
ATOM 1408 O O . LEU A 1 176 ? -2.159 -8.213 20.943 1.00 93.38 176 LEU A O 1
ATOM 1412 N N . LYS A 1 177 ? -0.047 -7.697 20.343 1.00 95.94 177 LYS A N 1
ATOM 1413 C CA . LYS A 1 177 ? -0.335 -7.212 18.990 1.00 95.94 177 LYS A CA 1
ATOM 1414 C C . LYS A 1 177 ? -1.390 -6.102 18.991 1.00 95.94 177 LYS A C 1
ATOM 1416 O O . LYS A 1 177 ? -2.338 -6.121 18.206 1.00 95.94 177 LYS A O 1
ATOM 1421 N N . GLN A 1 178 ? -1.249 -5.150 19.910 1.00 96.75 178 GLN A N 1
ATOM 1422 C CA . GLN A 1 178 ? -2.197 -4.052 20.083 1.00 96.75 178 GLN A CA 1
ATOM 1423 C C . GLN A 1 178 ? -1.562 -2.706 19.745 1.00 96.75 178 GLN A C 1
ATOM 1425 O O . GLN A 1 178 ? -0.444 -2.403 20.161 1.00 96.75 178 GLN A O 1
ATOM 1430 N N . LEU A 1 179 ? -2.313 -1.882 19.015 1.00 97.38 179 LEU A N 1
ATOM 1431 C CA . LEU A 1 179 ? -1.988 -0.483 18.753 1.00 97.38 179 LEU A CA 1
ATOM 1432 C C . LEU A 1 179 ? -2.975 0.395 19.526 1.00 97.38 179 LEU A C 1
ATOM 1434 O O . LEU A 1 179 ? -4.187 0.210 19.406 1.00 97.38 179 LEU A O 1
ATOM 1438 N N . THR A 1 180 ? -2.472 1.359 20.295 1.00 97.31 180 THR A N 1
ATOM 1439 C CA . THR A 1 180 ? -3.306 2.396 20.920 1.00 97.31 180 THR A CA 1
ATOM 1440 C C . THR A 1 180 ? -3.229 3.669 20.092 1.00 97.31 180 THR A C 1
ATOM 1442 O O . THR A 1 180 ? -2.147 4.073 19.670 1.00 97.31 180 THR A O 1
ATOM 1445 N N . LEU A 1 181 ? -4.375 4.300 19.868 1.00 95.62 181 LEU A N 1
ATOM 1446 C CA . LEU A 1 181 ? -4.558 5.501 19.068 1.00 95.62 181 LEU A CA 1
ATOM 1447 C C . LEU A 1 181 ? -4.725 6.725 19.971 1.00 95.62 181 LEU A C 1
ATOM 1449 O O . LEU A 1 181 ? -5.339 6.653 21.038 1.00 95.62 181 LEU A O 1
ATOM 1453 N N . SER A 1 182 ? -4.228 7.870 19.507 1.00 91.50 182 SER A N 1
ATOM 1454 C CA . SER A 1 182 ? -4.348 9.158 20.202 1.00 91.50 182 SER A CA 1
ATOM 1455 C C . SER A 1 182 ? -5.786 9.687 20.278 1.00 91.50 182 SER A C 1
ATOM 1457 O O . SER A 1 182 ? -6.086 10.535 21.118 1.00 91.50 182 SER A O 1
ATOM 1459 N N . SER A 1 183 ? -6.677 9.188 19.421 1.00 90.88 183 SER A N 1
ATOM 1460 C CA . SER A 1 183 ? -8.102 9.508 19.387 1.00 90.88 183 SER A CA 1
ATOM 1461 C C . SER A 1 183 ? -8.937 8.240 19.212 1.00 90.88 183 SER A C 1
ATOM 1463 O O . SER A 1 183 ? -8.467 7.223 18.701 1.00 90.88 183 SER A O 1
ATOM 1465 N N . GLY A 1 184 ? -10.187 8.287 19.676 1.00 92.31 184 GLY A N 1
ATOM 1466 C CA . GLY A 1 184 ? -11.124 7.183 19.490 1.00 92.31 184 GLY A CA 1
ATOM 1467 C C . GLY A 1 184 ? -11.590 7.082 18.039 1.00 92.31 184 GLY A C 1
ATOM 1468 O O . GLY A 1 184 ? -11.762 8.102 17.373 1.00 92.31 184 GLY A O 1
ATOM 1469 N N . LEU A 1 185 ? -11.847 5.859 17.573 1.00 92.19 185 LEU A N 1
ATOM 1470 C CA . LEU A 1 185 ? -12.368 5.607 16.230 1.00 92.19 185 LEU A CA 1
ATOM 1471 C C . LEU A 1 185 ? -13.699 6.337 15.999 1.00 92.19 185 LEU A C 1
ATOM 1473 O O . LEU A 1 185 ? -14.591 6.332 16.847 1.00 92.19 185 LEU A O 1
ATOM 1477 N N . ASN A 1 186 ? -13.891 6.926 14.830 1.00 89.50 186 ASN A N 1
ATOM 1478 C CA . ASN A 1 186 ? -15.134 7.629 14.508 1.00 89.50 186 ASN A CA 1
ATOM 1479 C C . ASN A 1 186 ? -16.287 6.675 14.157 1.00 89.50 186 ASN A C 1
ATOM 1481 O O . ASN A 1 186 ? -17.456 7.049 14.312 1.00 89.50 186 ASN A O 1
ATOM 1485 N N . LYS A 1 187 ? -15.968 5.443 13.738 1.00 90.69 187 LYS A N 1
ATOM 1486 C CA . LYS A 1 187 ? -16.904 4.354 13.417 1.00 90.69 187 LYS A CA 1
ATOM 1487 C C . LYS A 1 187 ? -16.360 2.990 13.858 1.00 90.69 187 LYS A C 1
ATOM 1489 O O . LYS A 1 187 ? -15.215 2.878 14.281 1.00 90.69 187 LYS A O 1
ATOM 1494 N N . ALA A 1 188 ? -17.214 1.972 13.801 1.00 91.38 188 ALA A N 1
ATOM 1495 C CA . ALA A 1 188 ? -16.829 0.583 14.034 1.00 91.38 188 ALA A CA 1
ATOM 1496 C C . ALA A 1 188 ? -16.177 -0.016 12.778 1.00 91.38 188 ALA A C 1
ATOM 1498 O O . ALA A 1 188 ? -16.572 0.335 11.664 1.00 91.38 188 ALA A O 1
ATOM 1499 N N . TYR A 1 189 ? -15.231 -0.936 12.965 1.00 90.94 189 TYR A N 1
ATOM 1500 C CA . TYR A 1 189 ? -14.583 -1.671 11.878 1.00 90.94 189 TYR A CA 1
ATOM 1501 C C . TYR A 1 189 ? -14.675 -3.180 12.115 1.00 90.94 189 TYR A C 1
ATOM 1503 O O . TYR A 1 189 ? -14.660 -3.652 13.253 1.00 90.94 189 TYR A O 1
ATOM 1511 N N . GLY A 1 190 ? -14.811 -3.937 11.029 1.00 88.06 190 GLY A N 1
ATOM 1512 C CA . GLY A 1 190 ? -14.966 -5.386 11.077 1.00 88.06 190 GLY A CA 1
ATOM 1513 C C . GLY A 1 190 ? -13.647 -6.131 11.286 1.00 88.06 190 GLY A C 1
ATOM 1514 O O . GLY A 1 190 ? -12.553 -5.577 11.177 1.00 88.06 190 GLY A O 1
ATOM 1515 N N . LEU A 1 191 ? -13.762 -7.431 11.555 1.00 86.1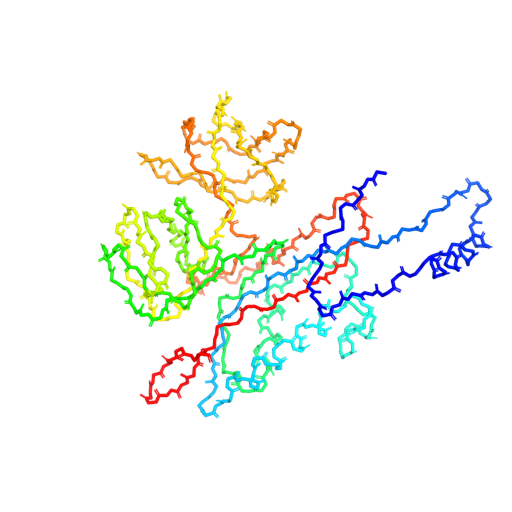9 191 LEU A N 1
ATOM 1516 C CA . LEU A 1 191 ? -12.636 -8.360 11.457 1.00 86.19 191 LEU A CA 1
ATOM 1517 C C . LEU A 1 191 ? -12.048 -8.319 10.035 1.00 86.19 191 LEU A C 1
ATOM 1519 O O . LEU A 1 191 ? -12.797 -8.235 9.065 1.00 86.19 191 LEU A O 1
ATOM 1523 N N . GLY A 1 192 ? -10.722 -8.384 9.904 1.00 82.00 192 GLY A N 1
ATOM 1524 C CA . GLY A 1 192 ? -10.040 -8.363 8.606 1.00 82.00 192 GLY A CA 1
ATOM 1525 C C . GLY A 1 192 ? -9.930 -6.972 7.972 1.00 82.00 192 GLY A C 1
ATOM 1526 O O . GLY A 1 192 ? -9.345 -6.837 6.897 1.00 82.00 192 GLY A O 1
ATOM 1527 N N . THR A 1 193 ? -10.442 -5.917 8.622 1.00 86.44 193 THR A N 1
ATOM 1528 C CA . THR A 1 193 ? -10.218 -4.541 8.167 1.00 86.44 193 THR A CA 1
ATOM 1529 C C . THR A 1 193 ? -8.721 -4.250 8.106 1.00 86.44 193 THR A C 1
ATOM 1531 O O . THR A 1 193 ? -7.994 -4.444 9.081 1.00 86.44 193 THR A O 1
ATOM 1534 N N . MET A 1 194 ? -8.270 -3.745 6.961 1.00 85.25 194 MET A N 1
ATOM 1535 C CA . MET A 1 194 ? -6.885 -3.345 6.756 1.00 85.25 194 MET A CA 1
ATOM 1536 C C . MET A 1 194 ? -6.530 -2.151 7.632 1.00 85.25 194 MET A C 1
ATOM 1538 O O . MET A 1 194 ? -7.255 -1.156 7.678 1.00 85.25 194 MET A O 1
ATOM 1542 N N . VAL A 1 195 ? -5.367 -2.242 8.261 1.00 90.00 195 VAL A N 1
ATOM 1543 C CA . VAL A 1 195 ? -4.680 -1.129 8.894 1.00 90.00 195 VAL A CA 1
ATOM 1544 C C . VAL A 1 195 ? -3.445 -0.834 8.058 1.00 90.00 195 VAL A C 1
ATOM 1546 O O . VAL A 1 195 ? -2.552 -1.668 7.907 1.00 90.00 195 VAL A O 1
ATOM 1549 N N . PHE A 1 196 ? -3.412 0.360 7.491 1.00 86.69 196 PHE A N 1
ATOM 1550 C CA . PHE A 1 196 ? -2.371 0.809 6.585 1.00 86.69 196 PHE A CA 1
ATOM 1551 C C . PHE A 1 196 ? -1.611 1.969 7.204 1.00 86.69 196 PHE A C 1
ATOM 1553 O O . PHE A 1 196 ? -2.223 2.900 7.723 1.00 86.69 196 PHE A O 1
ATOM 1560 N N . ARG A 1 197 ? -0.282 1.945 7.115 1.00 88.31 197 ARG A N 1
ATOM 1561 C CA . ARG A 1 197 ? 0.544 3.111 7.412 1.00 88.31 197 ARG A CA 1
ATOM 1562 C C . ARG A 1 197 ? 0.912 3.836 6.111 1.00 88.31 197 ARG A C 1
ATOM 1564 O O . ARG A 1 197 ? 1.844 3.395 5.430 1.00 88.31 197 ARG A O 1
ATOM 1571 N N . PRO A 1 198 ? 0.224 4.932 5.756 1.00 82.94 198 PRO A N 1
ATOM 1572 C CA . PRO A 1 198 ? 0.613 5.752 4.615 1.00 82.94 198 PRO A CA 1
ATOM 1573 C C . PRO A 1 198 ? 1.969 6.431 4.821 1.00 82.94 198 PRO A C 1
ATOM 1575 O O . PRO A 1 198 ? 2.410 6.653 5.953 1.00 82.94 198 PRO A O 1
ATOM 1578 N N . LEU A 1 199 ? 2.605 6.838 3.715 1.00 81.62 199 LEU A N 1
ATOM 1579 C CA . LEU A 1 199 ? 3.715 7.783 3.793 1.00 81.62 199 LEU A CA 1
ATOM 1580 C C . LEU A 1 199 ? 3.212 9.069 4.445 1.00 81.62 199 LEU A C 1
ATOM 1582 O O . LEU A 1 199 ? 2.261 9.692 3.972 1.00 81.62 199 LEU A O 1
ATOM 1586 N N . SER A 1 200 ? 3.857 9.452 5.541 1.00 87.12 200 SER A N 1
ATOM 1587 C CA . SER A 1 200 ? 3.522 10.657 6.283 1.00 87.12 200 SER A CA 1
ATOM 1588 C C . SER A 1 200 ? 4.755 11.528 6.462 1.00 87.12 200 SER A C 1
ATOM 1590 O O . SER A 1 200 ? 5.870 11.050 6.681 1.00 87.12 200 SER A O 1
ATOM 1592 N N . PHE A 1 201 ? 4.530 12.824 6.359 1.00 90.44 201 PHE A N 1
ATOM 1593 C CA . PHE A 1 201 ? 5.528 13.871 6.417 1.00 90.44 201 PHE A CA 1
ATOM 1594 C C . PHE A 1 201 ? 5.047 14.936 7.390 1.00 90.44 201 PHE A C 1
ATOM 1596 O O . PHE A 1 201 ? 3.870 14.995 7.751 1.00 90.44 201 PHE A O 1
ATOM 1603 N N . GLU A 1 202 ? 5.961 15.789 7.820 1.00 92.94 202 GLU A N 1
ATOM 1604 C CA . GLU A 1 202 ? 5.645 16.869 8.744 1.00 92.94 202 GLU A CA 1
ATOM 1605 C C . GLU A 1 202 ? 6.121 18.190 8.168 1.00 92.94 202 GLU A C 1
ATOM 1607 O O . GLU A 1 202 ? 7.261 18.288 7.705 1.00 92.94 202 GLU A O 1
ATOM 1612 N N . ILE A 1 203 ? 5.240 19.191 8.176 1.00 95.00 203 ILE A N 1
ATOM 1613 C CA . ILE A 1 203 ? 5.571 20.531 7.695 1.00 95.00 203 ILE A CA 1
ATOM 1614 C C . ILE A 1 203 ? 6.608 21.151 8.625 1.00 95.00 203 ILE A C 1
ATOM 1616 O O . ILE A 1 203 ? 6.363 21.322 9.818 1.00 95.00 203 ILE A O 1
ATOM 1620 N N . THR A 1 204 ? 7.752 21.522 8.062 1.00 96.69 204 THR A N 1
ATOM 1621 C CA . THR A 1 204 ? 8.864 22.164 8.773 1.00 96.69 204 THR A CA 1
ATOM 1622 C C . THR A 1 204 ? 8.839 23.680 8.603 1.00 96.69 204 THR A C 1
ATOM 1624 O O . THR A 1 204 ? 9.174 24.409 9.533 1.00 96.69 204 THR A O 1
ATOM 1627 N N . GLU A 1 205 ? 8.381 24.167 7.449 1.00 96.44 205 GLU A N 1
ATOM 1628 C CA . GLU A 1 205 ? 8.318 25.591 7.114 1.00 96.44 205 GLU A CA 1
ATOM 1629 C C . GLU A 1 205 ? 7.102 25.874 6.226 1.00 96.44 205 GLU A C 1
ATOM 1631 O O . GLU A 1 205 ? 6.851 25.157 5.256 1.00 96.44 205 GLU A O 1
ATOM 1636 N N . VAL A 1 206 ? 6.358 26.936 6.533 1.00 95.75 206 VAL A N 1
ATOM 1637 C CA . VAL A 1 206 ? 5.182 27.364 5.765 1.00 95.75 206 VAL A CA 1
ATOM 1638 C C . VAL A 1 206 ? 5.566 28.576 4.926 1.00 95.75 206 VAL A C 1
ATOM 1640 O O . VAL A 1 206 ? 5.991 29.589 5.474 1.00 95.75 206 VAL A O 1
ATOM 1643 N N . ILE A 1 207 ? 5.408 28.479 3.605 1.00 95.94 207 ILE A N 1
ATOM 1644 C CA . ILE A 1 207 ? 5.699 29.581 2.674 1.00 95.94 207 ILE A CA 1
ATOM 1645 C C . ILE A 1 207 ? 4.392 30.301 2.320 1.00 95.94 207 ILE A C 1
ATOM 1647 O O . ILE A 1 207 ? 4.321 31.527 2.332 1.00 95.94 207 ILE A O 1
ATOM 1651 N N . SER A 1 208 ? 3.338 29.536 2.028 1.00 95.50 208 SER A N 1
ATOM 1652 C CA . SER A 1 208 ? 1.984 30.024 1.759 1.00 95.50 208 SER A CA 1
ATOM 1653 C C . SER A 1 208 ? 0.947 28.912 1.987 1.00 95.50 208 SER A C 1
ATOM 1655 O O . SER A 1 208 ? 1.273 27.814 2.430 1.00 95.50 208 SER A O 1
ATOM 1657 N N . ASN A 1 209 ? -0.318 29.164 1.649 1.00 93.56 209 ASN A N 1
ATOM 1658 C CA . ASN A 1 209 ? -1.351 28.125 1.572 1.00 93.56 209 ASN A CA 1
ATOM 1659 C C . ASN A 1 209 ? -1.236 27.230 0.317 1.00 93.56 209 ASN A C 1
ATOM 1661 O O . ASN A 1 209 ? -2.044 26.321 0.149 1.00 93.56 209 ASN A O 1
ATOM 1665 N N . LEU A 1 210 ? -0.258 27.474 -0.561 1.00 96.38 210 LEU A N 1
ATOM 1666 C CA . LEU A 1 210 ? 0.030 26.666 -1.752 1.00 96.38 210 LEU A CA 1
ATOM 1667 C C . LEU A 1 210 ? 1.377 25.932 -1.651 1.00 96.38 210 LEU A C 1
ATOM 1669 O O . LEU A 1 210 ? 1.564 24.895 -2.285 1.00 96.38 210 LEU A O 1
ATOM 1673 N N . GLU A 1 211 ? 2.311 26.482 -0.874 1.00 96.75 211 GLU A N 1
ATOM 1674 C CA . GLU A 1 211 ? 3.696 26.028 -0.804 1.00 96.75 211 GLU A CA 1
ATOM 1675 C C . GLU A 1 211 ? 4.175 25.891 0.639 1.00 96.75 211 GLU A C 1
ATOM 1677 O O . GLU A 1 211 ? 3.983 26.779 1.474 1.00 96.75 211 GLU A O 1
ATOM 1682 N N . PHE A 1 212 ? 4.866 24.795 0.920 1.00 97.12 212 PHE A N 1
ATOM 1683 C CA . PHE A 1 212 ? 5.479 24.535 2.217 1.00 97.12 212 PHE A CA 1
ATOM 1684 C C . PHE A 1 212 ? 6.627 23.536 2.065 1.00 97.12 212 PHE A C 1
ATOM 1686 O O . PHE A 1 212 ? 6.727 22.821 1.063 1.00 97.12 212 PHE A O 1
ATOM 1693 N N . LYS A 1 213 ? 7.510 23.491 3.062 1.00 97.31 213 LYS A N 1
ATOM 1694 C CA . LYS A 1 213 ? 8.559 22.474 3.166 1.00 97.31 213 LYS A CA 1
ATOM 1695 C C . LYS A 1 213 ? 8.173 21.420 4.184 1.00 97.31 213 LYS A C 1
ATOM 1697 O O . LYS A 1 213 ? 7.516 21.715 5.183 1.00 97.31 213 LYS A O 1
ATOM 1702 N N . VAL A 1 214 ? 8.625 20.201 3.932 1.00 96.44 214 VAL A N 1
ATOM 1703 C CA . VAL A 1 214 ? 8.447 19.056 4.824 1.00 96.44 214 VAL A CA 1
ATOM 1704 C C . VAL A 1 214 ? 9.794 18.473 5.246 1.00 96.44 214 VAL A C 1
ATOM 1706 O O . VAL A 1 214 ? 10.846 18.818 4.707 1.00 96.44 214 VAL A O 1
ATOM 1709 N N . ASN A 1 215 ? 9.778 17.588 6.238 1.00 94.12 215 ASN A N 1
ATOM 1710 C CA . ASN A 1 215 ? 10.973 16.906 6.738 1.00 94.12 215 ASN A CA 1
ATOM 1711 C C . ASN A 1 215 ? 11.701 16.057 5.673 1.00 94.12 215 ASN A C 1
ATOM 1713 O O . ASN A 1 215 ? 12.924 15.954 5.718 1.00 94.12 215 ASN A O 1
ATOM 1717 N N . GLN A 1 216 ? 10.977 15.478 4.713 1.00 89.12 216 GLN A N 1
ATOM 1718 C CA . GLN A 1 216 ? 11.512 14.758 3.551 1.00 89.12 216 GLN A CA 1
ATOM 1719 C C . GLN A 1 216 ? 10.444 14.664 2.455 1.00 89.12 216 GLN A C 1
ATOM 1721 O O . GLN A 1 216 ? 9.261 14.774 2.751 1.00 89.12 216 GLN A O 1
ATOM 1726 N N . VAL A 1 217 ? 10.842 14.419 1.206 1.00 81.88 217 VAL A N 1
ATOM 1727 C CA . VAL A 1 217 ? 9.901 14.217 0.080 1.00 81.88 217 VAL A CA 1
ATOM 1728 C C . VAL A 1 217 ? 10.107 12.884 -0.647 1.00 81.88 217 VAL A C 1
ATOM 1730 O O . VAL A 1 217 ? 9.579 12.662 -1.736 1.00 81.88 217 VAL A O 1
ATOM 1733 N N . THR A 1 218 ? 10.895 11.979 -0.064 1.00 78.00 218 THR A N 1
ATOM 1734 C CA . THR A 1 218 ? 11.128 10.642 -0.618 1.00 78.00 218 THR A CA 1
ATOM 1735 C C . THR A 1 218 ? 9.802 9.897 -0.765 1.00 78.00 218 THR A C 1
ATOM 1737 O O . THR A 1 218 ? 9.051 9.770 0.197 1.00 78.00 218 THR A O 1
ATOM 1740 N N . GLY A 1 219 ? 9.524 9.399 -1.972 1.00 69.69 219 GLY A N 1
ATOM 1741 C CA . GLY A 1 219 ? 8.284 8.684 -2.289 1.00 69.69 219 GLY A CA 1
ATOM 1742 C C . GLY A 1 219 ? 7.120 9.567 -2.755 1.00 69.69 219 GLY A C 1
ATOM 1743 O O . GLY A 1 219 ? 6.101 9.014 -3.158 1.00 69.69 219 GLY A O 1
ATOM 1744 N N . LEU A 1 220 ? 7.273 10.898 -2.756 1.00 75.50 220 LEU A N 1
ATOM 1745 C CA . LEU A 1 220 ? 6.304 11.831 -3.340 1.00 75.50 220 LEU A CA 1
ATOM 1746 C C . LEU A 1 220 ? 6.670 12.215 -4.775 1.00 75.50 220 LEU A C 1
ATOM 1748 O O . LEU A 1 220 ? 7.845 12.371 -5.123 1.00 75.50 220 LEU A O 1
ATOM 1752 N N . ALA A 1 221 ? 5.649 12.452 -5.593 1.00 71.25 221 ALA A N 1
ATOM 1753 C CA . ALA A 1 221 ? 5.782 12.936 -6.957 1.00 71.25 221 ALA A CA 1
ATOM 1754 C C . ALA A 1 221 ? 4.680 13.935 -7.347 1.00 71.25 221 ALA A C 1
ATOM 1756 O O . ALA A 1 221 ? 3.619 14.039 -6.735 1.00 71.25 221 ALA A O 1
ATOM 1757 N N . ALA A 1 222 ? 4.934 14.670 -8.431 1.00 73.81 222 ALA A N 1
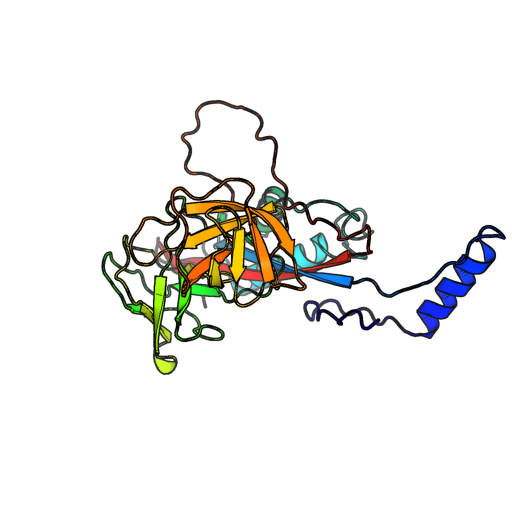ATOM 1758 C CA . ALA A 1 222 ? 3.938 15.522 -9.070 1.00 73.81 222 ALA A CA 1
ATOM 1759 C C . ALA A 1 222 ? 2.746 14.701 -9.598 1.00 73.81 222 ALA A C 1
ATOM 1761 O O . ALA A 1 222 ? 2.900 13.845 -10.484 1.00 73.81 222 ALA A O 1
ATOM 1762 N N . GLY A 1 223 ? 1.547 15.037 -9.130 1.00 71.56 223 GLY A N 1
ATOM 1763 C CA . GLY A 1 223 ? 0.296 14.332 -9.399 1.00 71.56 223 GLY A CA 1
ATOM 1764 C C . GLY A 1 223 ? -0.201 13.463 -8.245 1.00 71.56 223 GLY A C 1
ATOM 1765 O O . GLY A 1 223 ? -1.344 13.014 -8.291 1.00 71.56 223 GLY A O 1
ATOM 1766 N N . ASP A 1 224 ? 0.615 13.243 -7.213 1.00 74.75 224 ASP A N 1
ATOM 1767 C CA . ASP A 1 224 ? 0.166 12.535 -6.017 1.00 74.75 224 ASP A CA 1
ATOM 1768 C C . ASP A 1 224 ? -0.858 13.379 -5.261 1.00 74.75 224 ASP A C 1
ATOM 1770 O O . ASP A 1 224 ? -0.738 14.604 -5.181 1.00 74.75 224 ASP A O 1
ATOM 1774 N N . THR A 1 225 ? -1.853 12.724 -4.667 1.00 81.56 225 THR A N 1
ATOM 1775 C CA . THR A 1 225 ? -2.780 13.403 -3.760 1.00 81.56 225 THR A CA 1
ATOM 1776 C C . THR A 1 225 ? -2.290 13.249 -2.329 1.00 81.56 225 THR A C 1
ATOM 1778 O O . THR A 1 225 ? -1.986 12.148 -1.876 1.00 81.56 225 THR A O 1
ATOM 1781 N N . VAL A 1 226 ? -2.232 14.358 -1.603 1.00 85.38 226 VAL A N 1
ATOM 1782 C CA . VAL A 1 226 ? -1.882 14.393 -0.186 1.00 85.38 226 VAL A CA 1
ATOM 1783 C C . VAL A 1 226 ? -3.046 14.921 0.639 1.00 85.38 226 VAL A C 1
ATOM 1785 O O . VAL A 1 226 ? -3.742 15.847 0.226 1.00 85.38 226 VAL A O 1
ATOM 1788 N N . GLY A 1 227 ? -3.253 14.324 1.807 1.00 87.50 227 GLY A N 1
ATOM 1789 C CA . GLY A 1 227 ? -4.108 14.833 2.864 1.00 87.50 227 GLY A CA 1
ATOM 1790 C C . GLY A 1 227 ? -3.279 15.696 3.800 1.00 87.50 227 GLY A C 1
ATOM 1791 O O . GLY A 1 227 ? -2.264 15.255 4.339 1.00 87.50 227 GLY A O 1
ATOM 1792 N N . ILE A 1 228 ? -3.702 16.935 3.988 1.00 88.88 228 ILE A N 1
ATOM 1793 C CA . ILE A 1 228 ? -3.115 17.862 4.941 1.00 88.88 228 ILE A CA 1
ATOM 1794 C C . ILE A 1 228 ? -3.966 17.738 6.195 1.00 88.88 228 ILE A C 1
ATOM 1796 O O . ILE A 1 228 ? -5.148 18.069 6.155 1.00 88.88 228 ILE A O 1
ATOM 1800 N N . ILE A 1 229 ? -3.384 17.215 7.275 1.00 83.88 229 ILE A N 1
ATOM 1801 C CA . ILE A 1 229 ? -4.078 16.840 8.512 1.00 83.88 229 ILE A CA 1
ATOM 1802 C C . ILE A 1 229 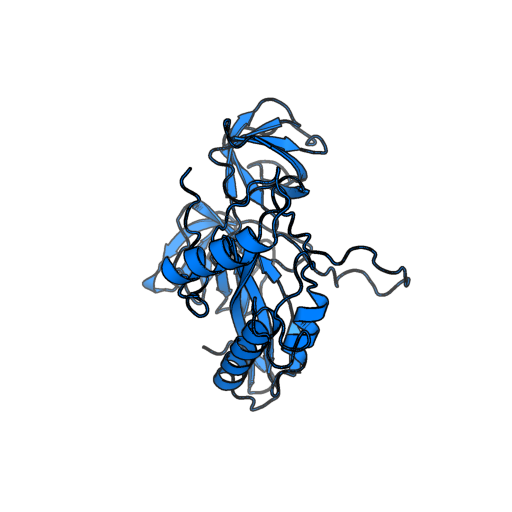? -3.640 17.792 9.634 1.00 83.88 229 ILE A C 1
ATOM 1804 O O . ILE A 1 229 ? -2.686 17.510 10.369 1.00 83.88 229 ILE A O 1
ATOM 1808 N N . PRO A 1 230 ? -4.284 18.962 9.742 1.00 75.94 230 PRO A N 1
ATOM 1809 C CA . PRO A 1 230 ? -4.048 19.902 10.826 1.00 75.94 230 PRO A CA 1
ATOM 1810 C C . PRO A 1 230 ? -4.633 19.385 12.144 1.00 75.94 230 PRO A C 1
ATOM 1812 O O . PRO A 1 230 ? -5.639 18.683 12.171 1.00 75.94 230 PRO A O 1
ATOM 1815 N N . THR A 1 231 ? -4.029 19.785 13.263 1.00 67.25 231 THR A N 1
ATOM 1816 C CA . THR A 1 231 ? -4.432 19.337 14.607 1.00 67.25 231 THR A CA 1
ATOM 1817 C C . THR A 1 231 ? -5.832 19.817 15.012 1.00 67.25 231 THR A C 1
ATOM 1819 O O . THR A 1 231 ? -6.495 19.159 15.805 1.00 67.25 231 THR A O 1
ATOM 1822 N N . ASN A 1 232 ? -6.279 20.965 14.485 1.00 63.97 232 ASN A N 1
ATOM 1823 C CA . ASN A 1 232 ? -7.470 21.686 14.960 1.00 63.97 232 ASN A CA 1
ATOM 1824 C C . ASN A 1 232 ? -8.471 22.051 13.846 1.00 63.97 232 ASN A C 1
ATOM 1826 O O . ASN A 1 232 ? -9.316 22.924 14.043 1.00 63.97 232 ASN A O 1
ATOM 1830 N N . SER A 1 233 ? -8.379 21.438 12.666 1.00 66.69 233 SER A N 1
ATOM 1831 C CA . SER A 1 233 ? -9.338 21.669 11.581 1.00 66.69 233 SER A CA 1
ATOM 1832 C C . SER A 1 233 ? -9.516 20.423 10.722 1.00 66.69 233 SER A C 1
ATOM 1834 O O . SER A 1 233 ? -8.799 19.437 10.881 1.00 66.69 233 SER A O 1
ATOM 1836 N N . ASN A 1 234 ? -10.498 20.452 9.822 1.00 72.38 234 ASN A N 1
ATOM 1837 C CA . ASN A 1 234 ? -10.753 19.317 8.945 1.00 72.38 234 ASN A CA 1
ATOM 1838 C C . ASN A 1 234 ? -9.563 19.084 8.002 1.00 72.38 234 ASN A C 1
ATOM 1840 O O . ASN A 1 234 ? -8.995 20.062 7.502 1.00 72.38 234 ASN A O 1
ATOM 1844 N N . PRO A 1 235 ? -9.211 17.817 7.729 1.00 80.00 235 PRO A N 1
ATOM 1845 C CA . PRO A 1 235 ? -8.229 17.493 6.713 1.00 80.00 235 PRO A CA 1
ATOM 1846 C C . PRO A 1 235 ? -8.635 18.025 5.338 1.00 80.00 235 PRO A C 1
ATOM 1848 O O . PRO A 1 235 ? -9.810 17.993 4.968 1.00 80.00 235 PRO A O 1
ATOM 1851 N N . GLU A 1 236 ? -7.655 18.478 4.563 1.00 86.12 236 GLU A N 1
ATOM 1852 C CA . GLU A 1 236 ? -7.854 18.902 3.178 1.00 86.12 236 GLU A CA 1
ATOM 1853 C C . GLU A 1 236 ? -7.032 18.029 2.234 1.00 86.12 236 GLU A C 1
ATOM 1855 O O . GLU A 1 236 ? -5.828 17.880 2.417 1.00 86.12 236 GLU A O 1
ATOM 1860 N N . ASN A 1 237 ? -7.661 17.501 1.184 1.00 87.19 237 ASN A N 1
ATOM 1861 C CA . ASN A 1 237 ? -6.963 16.734 0.154 1.00 87.19 237 ASN A CA 1
ATOM 1862 C C . ASN A 1 237 ? -6.549 17.661 -0.991 1.00 87.19 237 ASN A C 1
ATOM 1864 O O . ASN A 1 237 ? -7.357 18.475 -1.456 1.00 87.19 237 ASN A O 1
ATOM 1868 N N . ARG A 1 238 ? -5.301 17.554 -1.451 1.00 87.69 238 ARG A N 1
ATOM 1869 C CA . ARG A 1 238 ? -4.758 18.347 -2.561 1.00 87.69 238 ARG A CA 1
ATOM 1870 C C . ARG A 1 238 ? -3.818 17.526 -3.429 1.00 87.69 238 ARG A C 1
ATOM 1872 O O . ARG A 1 238 ? -3.045 16.721 -2.925 1.00 87.69 238 ARG A O 1
ATOM 1879 N N . GLU A 1 239 ? -3.870 17.766 -4.735 1.00 85.06 239 GLU A N 1
ATOM 1880 C CA . GLU A 1 239 ? -2.908 17.200 -5.682 1.00 85.06 239 GLU A CA 1
ATOM 1881 C C . GLU A 1 239 ? -1.618 18.033 -5.682 1.00 85.06 239 GLU A C 1
ATOM 1883 O O . GLU A 1 239 ? -1.660 19.269 -5.704 1.00 85.06 239 GLU A O 1
ATOM 1888 N N . ILE A 1 240 ? -0.475 17.354 -5.677 1.00 81.69 240 ILE A N 1
ATOM 1889 C CA . ILE A 1 240 ? 0.845 17.966 -5.788 1.00 81.69 240 ILE A CA 1
ATOM 1890 C C . ILE A 1 240 ? 1.076 18.408 -7.235 1.00 81.69 240 ILE A C 1
ATOM 1892 O O . ILE A 1 240 ? 0.966 17.613 -8.168 1.00 81.69 240 ILE A O 1
ATOM 1896 N N . ASP A 1 241 ? 1.450 19.671 -7.424 1.00 85.19 241 ASP A N 1
ATOM 1897 C CA . ASP A 1 241 ? 1.906 20.189 -8.713 1.00 85.19 241 ASP A CA 1
ATOM 1898 C C . ASP A 1 241 ? 3.384 19.861 -8.940 1.00 85.19 241 ASP A C 1
ATOM 1900 O O . ASP A 1 241 ? 3.743 19.231 -9.934 1.00 85.19 241 ASP A O 1
ATOM 1904 N N . THR A 1 242 ? 4.249 20.219 -7.984 1.00 80.94 242 THR A N 1
ATOM 1905 C CA . THR A 1 242 ? 5.693 19.954 -8.065 1.00 80.94 242 THR A CA 1
ATOM 1906 C C . THR A 1 242 ? 6.298 19.569 -6.714 1.00 80.94 242 THR A C 1
ATOM 1908 O O . THR A 1 242 ? 5.804 19.951 -5.651 1.00 80.94 242 THR A O 1
ATOM 1911 N N . VAL A 1 243 ? 7.389 18.797 -6.777 1.00 81.50 243 VAL A N 1
ATOM 1912 C CA . VAL A 1 243 ? 8.217 18.395 -5.631 1.00 81.50 243 VAL A CA 1
ATOM 1913 C C . VAL A 1 243 ? 9.659 18.799 -5.920 1.00 81.50 243 VAL A C 1
ATOM 1915 O O . VAL A 1 243 ? 10.262 18.311 -6.878 1.00 81.50 243 VAL A O 1
ATOM 1918 N N . ASP A 1 244 ? 10.223 19.671 -5.089 1.00 86.94 244 ASP A N 1
ATOM 1919 C CA . ASP A 1 244 ? 11.644 20.006 -5.115 1.00 86.94 244 ASP A CA 1
ATOM 1920 C C . ASP A 1 244 ? 12.398 19.146 -4.095 1.00 86.94 244 ASP A C 1
ATOM 1922 O O . ASP A 1 244 ? 12.359 19.383 -2.886 1.00 86.94 244 ASP A O 1
ATOM 1926 N N . PHE A 1 245 ? 13.119 18.151 -4.608 1.00 83.62 245 PHE A N 1
ATOM 1927 C CA . PHE A 1 245 ? 13.908 17.204 -3.819 1.00 83.62 245 PHE A CA 1
ATOM 1928 C C . PHE A 1 245 ? 15.158 17.825 -3.180 1.00 83.62 245 PHE A C 1
ATOM 1930 O O . PHE A 1 245 ? 15.706 17.245 -2.250 1.00 83.62 245 PHE A O 1
ATOM 1937 N N . SER A 1 246 ? 15.629 18.979 -3.665 1.00 82.06 246 SER A N 1
ATOM 1938 C CA . SER A 1 246 ? 16.814 19.644 -3.106 1.00 82.06 246 SER A CA 1
ATOM 1939 C C . SER A 1 246 ? 16.492 20.454 -1.852 1.00 82.06 246 SER A C 1
ATOM 1941 O O . SER A 1 246 ? 17.341 20.609 -0.976 1.00 82.06 246 SER A O 1
ATOM 1943 N N . SER A 1 247 ? 15.254 20.947 -1.760 1.00 91.19 247 SER A N 1
ATOM 1944 C CA . SER A 1 247 ? 14.785 21.812 -0.676 1.00 91.19 247 SER A CA 1
ATOM 1945 C C . SER A 1 247 ? 13.637 21.212 0.144 1.00 91.19 247 SER A C 1
ATOM 1947 O O . SER A 1 247 ? 13.140 21.868 1.059 1.00 91.19 247 SER A O 1
ATOM 1949 N N . ASN A 1 248 ? 13.218 19.978 -0.170 1.00 93.75 248 ASN A N 1
ATOM 1950 C CA . ASN A 1 248 ? 12.032 19.309 0.377 1.00 93.75 248 ASN A CA 1
ATOM 1951 C C . ASN A 1 248 ? 10.756 20.168 0.287 1.00 93.75 248 ASN A C 1
ATOM 1953 O O . ASN A 1 248 ? 9.903 20.126 1.178 1.00 93.75 248 ASN A O 1
ATOM 1957 N N . LYS A 1 249 ? 10.633 20.975 -0.773 1.00 96.31 249 LYS A N 1
ATOM 1958 C CA . LYS A 1 249 ? 9.482 21.857 -0.990 1.00 96.31 249 LYS A CA 1
ATOM 1959 C C . LYS A 1 249 ? 8.407 21.142 -1.802 1.00 96.31 249 LYS A C 1
ATOM 1961 O O . LYS A 1 249 ? 8.703 20.522 -2.822 1.00 96.31 249 LYS A O 1
ATOM 1966 N N . ILE A 1 250 ? 7.159 21.285 -1.369 1.00 95.12 250 ILE A N 1
ATOM 1967 C CA . ILE A 1 250 ? 5.967 20.832 -2.085 1.00 95.12 250 ILE A CA 1
ATOM 1968 C C . ILE A 1 250 ? 5.186 22.066 -2.540 1.00 95.12 250 ILE A C 1
ATOM 1970 O O . ILE A 1 250 ? 4.949 22.981 -1.749 1.00 95.12 250 ILE A O 1
ATOM 1974 N N . THR A 1 251 ? 4.764 22.064 -3.802 1.00 95.50 251 THR A N 1
ATOM 1975 C CA . THR A 1 251 ? 3.824 23.043 -4.359 1.00 95.50 251 THR A CA 1
ATOM 1976 C C . THR A 1 251 ? 2.555 22.306 -4.770 1.00 95.50 251 THR A C 1
ATOM 1978 O O . THR A 1 251 ? 2.616 21.321 -5.506 1.00 95.50 251 THR A O 1
ATOM 1981 N N . LEU A 1 252 ? 1.402 22.759 -4.284 1.00 95.06 252 LEU A N 1
ATOM 1982 C CA . LEU A 1 252 ? 0.097 22.164 -4.576 1.00 95.06 252 LEU A CA 1
ATOM 1983 C C . LEU A 1 252 ? -0.517 22.761 -5.849 1.00 95.06 252 LEU A C 1
ATOM 1985 O O . LEU A 1 252 ? -0.278 23.920 -6.172 1.00 95.06 252 LEU A O 1
ATOM 1989 N N . LYS A 1 253 ? -1.375 22.002 -6.541 1.00 90.50 253 LYS A N 1
ATOM 1990 C CA . LYS A 1 253 ? -2.135 22.512 -7.700 1.00 90.50 253 LYS A CA 1
ATOM 1991 C C . LYS A 1 253 ? -3.208 23.527 -7.325 1.00 90.50 253 LYS A C 1
ATOM 1993 O O . LYS A 1 253 ? -3.594 24.362 -8.139 1.00 90.50 253 LYS A O 1
ATOM 1998 N N . GLN A 1 254 ? -3.722 23.426 -6.104 1.00 93.31 254 GLN A N 1
ATOM 1999 C CA . GLN A 1 254 ? -4.739 24.317 -5.570 1.00 93.31 254 GLN A CA 1
ATOM 2000 C C . GLN A 1 254 ? -4.394 24.676 -4.131 1.00 93.31 254 GLN A C 1
ATOM 2002 O O . GLN A 1 254 ? -3.984 23.819 -3.347 1.00 93.31 254 GLN A O 1
ATOM 2007 N N . ALA A 1 255 ? -4.609 25.943 -3.783 1.00 93.94 255 ALA A N 1
ATOM 2008 C CA . ALA A 1 255 ? -4.371 26.435 -2.439 1.00 93.94 255 ALA A CA 1
ATOM 2009 C C . ALA A 1 255 ? -5.276 25.738 -1.407 1.00 93.94 255 ALA A C 1
ATOM 2011 O O . ALA A 1 255 ? -6.428 25.376 -1.680 1.00 93.94 255 ALA A O 1
ATOM 2012 N N . LEU A 1 256 ? -4.742 25.558 -0.206 1.00 92.12 256 LEU A N 1
ATOM 2013 C CA . LEU A 1 256 ? -5.497 25.174 0.981 1.00 92.12 256 LEU A CA 1
ATOM 2014 C C . LEU A 1 256 ? -6.436 26.309 1.393 1.00 92.12 256 LEU A C 1
ATOM 2016 O O . LEU A 1 256 ? -6.173 27.486 1.113 1.00 92.12 256 LEU A O 1
ATOM 2020 N N . SER A 1 257 ? -7.531 25.952 2.065 1.00 90.50 257 SER A N 1
ATOM 2021 C CA . SER A 1 257 ? -8.501 26.933 2.558 1.00 90.50 257 SER A CA 1
ATOM 2022 C C . SER A 1 257 ? -7.871 27.911 3.554 1.00 90.50 257 SER A C 1
ATOM 2024 O O . SER A 1 257 ? -8.259 29.078 3.600 1.00 90.50 257 SER A O 1
ATOM 2026 N N . GLN A 1 258 ? -6.870 27.448 4.308 1.00 88.62 258 GLN A N 1
ATOM 2027 C CA . GLN A 1 258 ? -6.049 28.221 5.235 1.00 88.62 258 GLN A CA 1
ATOM 2028 C C . GLN A 1 258 ? -4.581 27.809 5.100 1.00 88.62 258 GLN A C 1
ATOM 2030 O O . GLN A 1 258 ? -4.272 26.692 4.684 1.00 88.62 258 GLN A O 1
ATOM 2035 N N . ALA A 1 259 ? -3.662 28.710 5.452 1.00 88.44 259 ALA A N 1
ATOM 2036 C CA . ALA A 1 259 ? -2.252 28.346 5.527 1.00 88.44 259 ALA A CA 1
ATOM 2037 C C . ALA A 1 259 ? -2.050 27.302 6.643 1.00 88.44 259 ALA A C 1
ATOM 2039 O O . ALA A 1 259 ? -2.595 27.478 7.737 1.00 88.44 259 ALA A O 1
ATOM 2040 N N . PRO A 1 260 ? -1.291 26.222 6.391 1.00 90.94 260 PRO A N 1
ATOM 2041 C CA . PRO A 1 260 ? -1.028 25.220 7.411 1.00 90.94 260 PRO A CA 1
ATOM 2042 C C . PRO A 1 260 ? -0.071 25.775 8.475 1.00 90.94 260 PRO A C 1
ATOM 2044 O O . PRO A 1 260 ? 0.503 26.851 8.316 1.00 90.94 260 PRO A O 1
ATOM 2047 N N . THR A 1 261 ? 0.138 25.025 9.556 1.00 91.81 261 THR A N 1
ATOM 2048 C CA . THR A 1 261 ? 1.136 25.349 10.587 1.00 91.81 261 THR A CA 1
ATOM 2049 C C . THR A 1 261 ? 2.295 24.358 10.563 1.00 91.81 261 THR A C 1
ATOM 2051 O O . THR A 1 261 ? 2.119 23.197 10.185 1.00 91.81 261 THR A O 1
ATOM 2054 N N . THR A 1 262 ? 3.477 24.773 11.024 1.00 93.00 262 THR A N 1
ATOM 2055 C CA . THR A 1 262 ? 4.581 23.843 11.310 1.00 93.00 262 THR A CA 1
ATOM 2056 C C . THR A 1 262 ? 4.101 22.727 12.245 1.00 93.00 262 THR A C 1
ATOM 2058 O O . THR A 1 262 ? 3.307 22.974 13.153 1.00 93.00 262 THR A O 1
ATOM 2061 N N . GLY A 1 263 ? 4.535 21.496 11.987 1.00 89.12 263 GLY A N 1
ATOM 2062 C CA . GLY A 1 263 ? 4.086 20.297 12.696 1.00 89.12 263 GLY A CA 1
ATOM 2063 C C . GLY A 1 263 ? 2.843 19.622 12.104 1.00 89.12 263 GLY A C 1
ATOM 2064 O O . GLY A 1 263 ? 2.509 18.502 12.486 1.00 89.12 263 GLY A O 1
ATOM 2065 N N . THR A 1 264 ? 2.163 20.262 11.145 1.00 90.56 264 THR A N 1
ATOM 2066 C CA . THR A 1 264 ? 1.021 19.651 10.443 1.00 90.56 264 THR A CA 1
ATOM 2067 C C . THR A 1 264 ? 1.474 18.399 9.700 1.00 90.56 264 THR A C 1
ATOM 2069 O O . THR A 1 264 ? 2.487 18.425 8.992 1.00 90.56 264 THR A O 1
ATOM 2072 N N . LYS A 1 265 ? 0.713 17.308 9.835 1.00 90.00 265 LYS A N 1
ATOM 2073 C CA . LYS A 1 265 ? 0.992 16.064 9.117 1.00 90.00 265 LYS A CA 1
ATOM 2074 C C . LYS A 1 265 ? 0.497 16.169 7.678 1.00 90.00 265 LYS A C 1
ATOM 2076 O O . LYS A 1 265 ? -0.622 16.606 7.421 1.00 90.00 265 LYS A O 1
ATOM 2081 N N . VAL A 1 266 ? 1.336 15.746 6.746 1.00 89.94 266 VAL A N 1
ATOM 2082 C CA . VAL A 1 266 ? 1.014 15.615 5.324 1.00 89.94 266 VAL A CA 1
ATOM 2083 C C . VAL A 1 266 ? 1.096 14.140 4.999 1.00 89.94 266 VAL A C 1
ATOM 2085 O O . VAL A 1 266 ? 2.143 13.529 5.177 1.00 89.94 266 VAL A O 1
ATOM 2088 N N . VAL A 1 267 ? -0.006 13.554 4.567 1.00 86.75 267 VAL A N 1
ATOM 2089 C CA . VAL A 1 267 ? -0.117 12.114 4.352 1.00 86.75 267 VAL A CA 1
ATOM 2090 C C . VAL A 1 267 ? -0.370 11.863 2.880 1.00 86.75 267 VAL A C 1
ATOM 2092 O O . VAL A 1 267 ? -1.294 12.437 2.314 1.00 86.75 267 VAL A O 1
ATOM 2095 N N . GLN A 1 268 ? 0.442 11.025 2.243 1.00 81.00 268 GLN A N 1
ATOM 2096 C CA . GLN A 1 268 ? 0.165 10.585 0.881 1.00 81.00 268 GLN A CA 1
ATOM 2097 C C . GLN A 1 268 ? -1.087 9.712 0.914 1.00 81.00 268 GLN A C 1
ATOM 2099 O O . GLN A 1 268 ? -1.108 8.649 1.537 1.00 81.00 268 GLN A O 1
ATOM 2104 N N . LEU A 1 269 ? -2.140 10.179 0.254 1.00 72.62 269 LEU A N 1
ATOM 2105 C CA . LEU A 1 269 ? -3.328 9.372 0.032 1.00 72.62 269 LEU A CA 1
ATOM 2106 C C . LEU A 1 269 ? -2.930 8.351 -1.030 1.00 72.62 269 LEU A C 1
ATOM 2108 O O . LEU A 1 269 ? -2.364 8.736 -2.054 1.00 72.62 269 LEU A O 1
ATOM 2112 N N . GLY A 1 270 ? -3.142 7.063 -0.743 1.00 59.03 270 GLY A N 1
ATOM 2113 C CA . GLY A 1 270 ? -2.688 5.953 -1.584 1.00 59.03 270 GLY A CA 1
ATOM 2114 C C . GLY A 1 270 ? -2.918 6.198 -3.079 1.00 59.03 270 GLY A C 1
ATOM 2115 O O . GLY A 1 270 ? -3.897 6.825 -3.482 1.00 59.03 270 GLY A O 1
ATOM 2116 N N . THR A 1 271 ? -1.997 5.698 -3.902 1.00 49.69 271 THR A N 1
ATOM 2117 C CA . THR A 1 271 ? -1.873 6.056 -5.318 1.00 49.69 271 THR A CA 1
ATOM 2118 C C . THR A 1 271 ? -3.098 5.772 -6.187 1.00 49.69 271 THR A C 1
ATOM 2120 O O . THR A 1 271 ? -3.133 6.323 -7.285 1.00 49.69 271 THR A O 1
ATOM 2123 N N . TRP A 1 272 ? -4.099 4.983 -5.757 1.00 47.72 272 TRP A N 1
ATOM 2124 C CA . TRP A 1 272 ? -5.375 4.851 -6.482 1.00 47.72 272 TRP A CA 1
ATOM 2125 C C . TRP A 1 272 ? -6.463 4.021 -5.746 1.00 47.72 272 TRP A C 1
ATOM 2127 O O . TRP A 1 272 ? -6.120 3.166 -4.932 1.00 47.72 272 TRP A O 1
ATOM 2137 N N . ARG A 1 273 ? -7.760 4.228 -6.075 1.00 42.41 273 ARG A N 1
ATOM 2138 C CA . ARG A 1 273 ? -8.969 3.544 -5.537 1.00 42.41 273 ARG A CA 1
ATOM 2139 C C . ARG A 1 273 ? -10.063 3.318 -6.611 1.00 42.41 273 ARG A C 1
ATOM 2141 O O . ARG A 1 273 ? -10.293 4.206 -7.426 1.00 42.41 273 ARG A O 1
ATOM 2148 N N . GLU A 1 274 ? -10.832 2.221 -6.501 1.00 34.22 274 GLU A N 1
ATOM 2149 C CA . GLU A 1 274 ? -12.171 2.037 -7.111 1.00 34.22 274 GLU A CA 1
ATOM 2150 C C . GLU A 1 274 ? -13.279 2.596 -6.176 1.00 34.22 274 GLU A C 1
ATOM 2152 O O . GLU A 1 274 ? -13.447 2.131 -5.049 1.00 34.22 274 GLU A O 1
ATOM 2157 N N . GLU A 1 275 ? -14.029 3.627 -6.588 1.00 32.53 275 GLU A N 1
ATOM 2158 C CA . GLU A 1 275 ? -15.189 4.139 -5.830 1.00 32.53 275 GLU A CA 1
ATOM 2159 C C . GLU A 1 275 ? -16.441 3.294 -6.131 1.00 32.53 275 GLU A C 1
ATOM 2161 O O . GLU A 1 275 ? -17.150 3.562 -7.099 1.00 32.53 275 GLU A O 1
ATOM 2166 N N . ARG A 1 276 ? -16.765 2.297 -5.296 1.00 34.50 276 ARG A N 1
ATOM 2167 C CA . ARG A 1 276 ? -18.026 1.526 -5.426 1.00 34.50 276 ARG A CA 1
ATOM 2168 C C . ARG A 1 276 ? -19.229 2.113 -4.671 1.00 34.50 276 ARG A C 1
ATOM 2170 O O . ARG A 1 276 ? -20.323 1.566 -4.766 1.00 34.50 276 ARG A O 1
ATOM 2177 N N . SER A 1 277 ? -19.073 3.224 -3.946 1.00 32.78 277 SER A N 1
ATOM 2178 C CA . SER A 1 277 ? -20.141 3.812 -3.116 1.00 32.78 277 SER A CA 1
ATOM 2179 C C . SER A 1 277 ? -21.046 4.833 -3.825 1.00 32.78 277 SER A C 1
ATOM 2181 O O . SER A 1 277 ? -21.939 5.391 -3.186 1.00 32.78 277 SER A O 1
ATOM 2183 N N . LYS A 1 278 ? -20.894 5.068 -5.137 1.00 27.48 278 LYS A N 1
ATOM 2184 C CA . LYS A 1 278 ? -21.891 5.843 -5.896 1.00 27.48 278 LYS A CA 1
ATOM 2185 C C . LYS A 1 278 ? -23.063 4.937 -6.303 1.00 27.48 278 LYS A C 1
ATOM 2187 O O . LYS A 1 278 ? -22.820 3.839 -6.806 1.00 27.48 278 LYS A O 1
ATOM 2192 N N . PRO A 1 279 ? -24.328 5.357 -6.102 1.00 27.11 279 PRO A N 1
ATOM 2193 C CA . PRO A 1 279 ? -25.475 4.608 -6.607 1.00 27.11 279 PRO A CA 1
ATOM 2194 C C . PRO A 1 279 ? -25.342 4.399 -8.123 1.00 27.11 279 PRO A C 1
ATOM 2196 O O . PRO A 1 279 ? -24.817 5.264 -8.822 1.00 27.11 279 PRO A O 1
ATOM 2199 N N . LYS A 1 280 ? -25.800 3.232 -8.602 1.00 32.44 280 LYS A N 1
ATOM 2200 C CA . LYS A 1 280 ? -25.725 2.721 -9.989 1.00 32.44 280 LYS A CA 1
ATOM 2201 C C . LYS A 1 280 ? -26.539 3.535 -11.012 1.00 32.44 280 LYS A C 1
ATOM 2203 O O . LYS A 1 280 ? -27.132 2.960 -11.921 1.00 32.44 280 LYS A O 1
ATOM 2208 N N . ASP A 1 281 ? -26.564 4.855 -10.898 1.00 29.50 281 ASP A N 1
ATOM 2209 C CA . ASP A 1 281 ? -27.260 5.704 -11.847 1.00 29.50 281 ASP A CA 1
ATOM 2210 C C . ASP A 1 281 ? -26.273 6.417 -12.766 1.00 29.50 281 ASP A C 1
ATOM 2212 O O . ASP A 1 281 ? -25.500 7.289 -12.372 1.00 29.50 281 ASP A O 1
ATOM 2216 N N . THR A 1 282 ? -26.431 6.084 -14.046 1.00 26.62 282 THR A N 1
ATOM 2217 C CA . THR A 1 282 ? -25.838 6.690 -15.243 1.00 26.62 282 THR A CA 1
ATOM 2218 C C . THR A 1 282 ? -24.497 6.097 -15.674 1.00 26.62 282 THR A C 1
ATOM 2220 O O . THR A 1 282 ? -23.426 6.464 -15.203 1.00 26.62 282 THR A O 1
ATOM 2223 N N . TYR A 1 283 ? -24.582 5.214 -16.673 1.00 30.42 283 TYR A N 1
ATOM 2224 C CA . TYR A 1 283 ? -23.480 4.843 -17.554 1.00 30.42 283 TYR A CA 1
ATOM 2225 C C . TYR A 1 283 ? -22.890 6.106 -18.197 1.00 30.42 283 TYR A C 1
ATOM 2227 O O . TYR A 1 283 ? -23.367 6.588 -19.222 1.00 30.42 283 TYR A O 1
ATOM 2235 N N . GLN A 1 284 ? -21.836 6.641 -17.597 1.00 22.86 284 GLN A N 1
ATOM 2236 C CA . GLN A 1 284 ? -20.818 7.388 -18.313 1.00 22.86 284 GLN A CA 1
ATOM 2237 C C . GLN A 1 284 ? -19.546 6.563 -18.208 1.00 22.86 284 GLN A C 1
ATOM 2239 O O . GLN A 1 284 ? -19.126 6.203 -17.111 1.00 22.86 284 GLN A O 1
ATOM 2244 N N . PHE A 1 285 ? -18.992 6.205 -19.365 1.00 26.42 285 PHE A N 1
ATOM 2245 C CA . PHE A 1 285 ? -17.678 5.591 -19.482 1.00 26.42 285 PHE A CA 1
ATOM 2246 C C . PHE A 1 285 ? -16.706 6.317 -18.545 1.00 26.42 285 PHE A C 1
ATOM 2248 O O . PHE A 1 285 ? -16.449 7.508 -18.721 1.00 26.42 285 PHE A O 1
ATOM 2255 N N . ILE A 1 286 ? -16.217 5.610 -17.524 1.00 26.55 286 ILE A N 1
ATOM 2256 C CA . ILE A 1 286 ? -15.222 6.130 -16.592 1.00 26.55 286 ILE A CA 1
ATOM 2257 C C . ILE A 1 286 ? -13.902 6.212 -17.363 1.00 26.55 286 ILE A C 1
ATOM 2259 O O . ILE A 1 286 ? -13.100 5.283 -17.388 1.00 26.55 286 ILE A O 1
ATOM 2263 N N . GLU A 1 287 ? -13.667 7.334 -18.038 1.00 31.27 287 GLU A N 1
ATOM 2264 C CA . GLU A 1 287 ? -12.317 7.703 -18.446 1.00 31.27 287 GLU A CA 1
ATOM 2265 C C . GLU A 1 287 ? -11.503 8.010 -17.180 1.00 31.27 287 GLU A C 1
ATOM 2267 O O . GLU A 1 287 ? -11.592 9.119 -16.648 1.00 31.27 287 GLU A O 1
ATOM 2272 N N . LYS A 1 288 ? -10.709 7.023 -16.725 1.00 35.44 288 LYS A N 1
ATOM 2273 C CA . LYS A 1 288 ? -9.363 7.115 -16.093 1.00 35.44 288 LYS A CA 1
ATOM 2274 C C . LYS A 1 288 ? -9.148 6.044 -15.007 1.00 35.44 288 LYS A C 1
ATOM 2276 O O . LYS A 1 288 ? -9.118 6.333 -13.815 1.00 35.44 288 LYS A O 1
ATOM 2281 N N . GLU A 1 289 ? -8.888 4.818 -15.458 1.00 43.94 289 GLU A N 1
ATOM 2282 C CA . GLU A 1 289 ? -8.389 3.679 -14.668 1.00 43.94 289 GLU A CA 1
ATOM 2283 C C . GLU A 1 289 ? -6.874 3.514 -14.863 1.00 43.94 289 GLU A C 1
ATOM 2285 O O . GLU A 1 289 ? -6.434 2.665 -15.631 1.00 43.94 289 GLU A O 1
ATOM 2290 N N . LEU A 1 290 ? -6.038 4.382 -14.292 1.00 41.97 290 LEU A N 1
ATOM 2291 C CA . LEU A 1 290 ? -4.605 4.346 -14.605 1.00 41.97 290 LEU A CA 1
ATOM 2292 C C . LEU A 1 290 ? -3.769 4.688 -13.378 1.00 41.97 290 LEU A C 1
ATOM 2294 O O . LEU A 1 290 ? -3.693 5.857 -12.995 1.00 41.97 290 LEU A O 1
ATOM 2298 N N . ILE A 1 291 ? -3.015 3.714 -12.866 1.00 44.03 291 ILE A N 1
ATOM 2299 C CA . ILE A 1 291 ? -1.745 4.055 -12.224 1.00 44.03 291 ILE A CA 1
ATOM 2300 C C . ILE A 1 291 ? -0.792 4.387 -13.362 1.00 44.03 291 ILE A C 1
ATOM 2302 O O . ILE A 1 291 ? -0.179 3.514 -13.983 1.00 44.03 291 ILE A O 1
ATOM 2306 N N . ARG A 1 292 ? -0.717 5.683 -13.681 1.00 40.62 292 ARG A N 1
ATOM 2307 C CA . ARG A 1 292 ? 0.310 6.195 -14.582 1.00 40.62 292 ARG A CA 1
ATOM 2308 C C . ARG A 1 292 ? 1.635 6.113 -13.845 1.00 40.62 292 ARG A C 1
ATOM 2310 O O . ARG A 1 292 ? 1.989 7.009 -13.085 1.00 40.62 292 ARG A O 1
ATOM 2317 N N . VAL A 1 293 ? 2.373 5.045 -14.108 1.00 42.81 293 VAL A N 1
ATOM 2318 C CA . VAL A 1 293 ? 3.788 4.958 -13.766 1.00 42.81 293 VAL A CA 1
ATOM 2319 C C . VAL A 1 293 ? 4.494 6.004 -14.624 1.00 42.81 293 VAL A C 1
ATOM 2321 O O . VAL A 1 293 ? 4.801 5.782 -15.795 1.00 42.81 293 VAL A O 1
ATOM 2324 N N . LYS A 1 294 ? 4.638 7.220 -14.087 1.00 40.62 294 LYS A N 1
ATOM 2325 C CA . LYS A 1 294 ? 5.379 8.285 -14.758 1.00 40.62 294 LYS A CA 1
ATOM 2326 C C . LYS A 1 294 ? 6.849 7.897 -14.715 1.00 40.62 294 LYS A C 1
ATOM 2328 O O . LYS A 1 294 ? 7.505 8.048 -13.689 1.00 40.62 294 LYS A O 1
ATOM 2333 N N . LEU A 1 295 ? 7.350 7.416 -15.848 1.00 38.88 295 LEU A N 1
ATOM 2334 C CA . LEU A 1 295 ? 8.778 7.269 -16.083 1.00 38.88 295 LEU A CA 1
ATOM 2335 C C . LEU A 1 295 ? 9.424 8.639 -15.851 1.00 38.88 295 LEU A C 1
ATOM 2337 O O . LEU A 1 295 ? 9.121 9.600 -16.564 1.00 38.88 295 LEU A O 1
ATOM 2341 N N . LYS A 1 296 ? 10.307 8.747 -14.854 1.00 35.56 296 LYS A N 1
ATOM 2342 C CA . LYS A 1 296 ? 11.268 9.849 -14.827 1.00 35.56 296 LYS A CA 1
ATOM 2343 C C . LYS A 1 296 ? 12.097 9.681 -16.107 1.00 35.56 296 LYS A C 1
ATOM 2345 O O . LYS A 1 296 ? 12.846 8.729 -16.248 1.00 35.56 296 LYS A O 1
ATOM 2350 N N . ASN A 1 297 ? 11.904 10.566 -17.081 1.00 36.47 297 ASN A N 1
ATOM 2351 C CA . ASN A 1 297 ? 12.832 10.772 -18.197 1.00 36.47 297 ASN A CA 1
ATOM 2352 C C . ASN A 1 297 ? 13.046 9.615 -19.206 1.00 36.47 297 ASN A C 1
ATOM 2354 O O . ASN A 1 297 ? 14.085 9.603 -19.857 1.00 36.47 297 ASN A O 1
ATOM 2358 N N . TYR A 1 298 ? 12.077 8.714 -19.418 1.00 36.97 298 TYR A N 1
ATOM 2359 C CA . TYR A 1 298 ? 12.203 7.570 -20.353 1.00 36.97 298 TYR A CA 1
ATOM 2360 C C . TYR A 1 298 ? 13.263 6.516 -19.956 1.00 36.97 298 TYR A C 1
ATOM 2362 O O . TYR A 1 298 ? 13.824 5.850 -20.826 1.00 36.97 298 TYR A O 1
ATOM 2370 N N . GLU A 1 299 ? 13.547 6.342 -18.663 1.00 42.41 299 GLU A N 1
ATOM 2371 C CA . GLU A 1 299 ? 14.429 5.263 -18.188 1.00 42.41 299 GLU A CA 1
ATOM 2372 C C . GLU A 1 299 ? 13.740 3.884 -18.266 1.00 42.41 299 GLU A C 1
ATOM 2374 O O . GLU A 1 299 ? 12.513 3.777 -18.174 1.00 42.41 299 GLU A O 1
ATOM 2379 N N . LEU A 1 300 ? 14.529 2.821 -18.479 1.00 43.44 300 LEU A N 1
ATOM 2380 C CA . LEU A 1 300 ? 14.048 1.436 -18.468 1.00 43.44 300 LEU A CA 1
ATOM 2381 C C . LEU A 1 300 ? 13.678 1.054 -17.033 1.00 43.44 300 LEU A C 1
ATOM 2383 O O . LEU A 1 300 ? 14.565 0.825 -16.210 1.00 43.44 300 LEU A O 1
ATOM 2387 N N . VAL A 1 301 ? 12.374 1.007 -16.755 1.00 46.28 301 VAL A N 1
ATOM 2388 C CA . VAL A 1 301 ? 11.834 0.588 -15.463 1.00 46.28 301 VAL A CA 1
ATOM 2389 C C . VAL A 1 301 ? 11.080 -0.724 -15.626 1.00 46.28 301 VAL A C 1
ATOM 2391 O O . VAL A 1 301 ? 10.066 -0.775 -16.323 1.00 46.28 301 VAL A O 1
ATOM 2394 N N . ASP A 1 302 ? 11.571 -1.760 -14.958 1.00 53.34 302 ASP A N 1
ATOM 2395 C CA . ASP A 1 302 ? 10.923 -3.063 -14.852 1.00 53.34 302 ASP A CA 1
ATOM 2396 C C . ASP A 1 302 ? 10.087 -3.143 -13.569 1.00 53.34 302 ASP A C 1
ATOM 2398 O O . ASP A 1 302 ? 10.365 -2.468 -12.577 1.00 53.34 302 ASP A O 1
ATOM 2402 N N . PHE A 1 303 ? 9.055 -3.984 -13.554 1.00 50.81 303 PHE A N 1
ATOM 2403 C CA . PHE A 1 303 ? 8.195 -4.149 -12.383 1.00 50.81 303 PHE A CA 1
ATOM 2404 C C . PHE A 1 303 ? 8.632 -5.309 -11.502 1.00 50.81 303 PHE A C 1
ATOM 2406 O O . PHE A 1 303 ? 9.099 -6.342 -11.981 1.00 50.81 303 PHE A O 1
ATOM 2413 N N . ASN A 1 304 ? 8.433 -5.152 -10.194 1.00 58.31 304 ASN A N 1
ATOM 2414 C CA . ASN A 1 304 ? 8.677 -6.222 -9.243 1.00 58.31 304 ASN A CA 1
ATOM 2415 C C . ASN A 1 304 ? 7.578 -6.296 -8.173 1.00 58.31 304 ASN A C 1
ATOM 2417 O O . ASN A 1 304 ? 7.542 -5.481 -7.256 1.00 58.31 304 ASN A O 1
ATOM 2421 N N . VAL A 1 305 ? 6.673 -7.269 -8.291 1.00 64.62 305 VAL A N 1
ATOM 2422 C CA . VAL A 1 305 ? 5.444 -7.344 -7.486 1.00 64.62 305 VAL A CA 1
ATOM 2423 C C . VAL A 1 305 ? 5.620 -8.198 -6.237 1.00 64.62 305 VAL A C 1
ATOM 2425 O O . VAL A 1 305 ? 6.125 -9.312 -6.298 1.00 64.62 305 VAL A O 1
ATOM 2428 N N . LYS A 1 306 ? 5.120 -7.726 -5.098 1.00 67.56 306 LYS A N 1
ATOM 2429 C CA . LYS A 1 306 ? 4.804 -8.562 -3.935 1.00 67.56 306 LYS A CA 1
ATOM 2430 C C . LYS A 1 306 ? 3.333 -8.382 -3.603 1.00 67.56 306 LYS A C 1
ATOM 2432 O O . LYS A 1 306 ? 2.870 -7.249 -3.457 1.00 67.56 306 LYS A O 1
ATOM 2437 N N . LEU A 1 307 ? 2.628 -9.496 -3.469 1.00 64.81 307 LEU A N 1
ATOM 2438 C CA . LEU A 1 307 ? 1.258 -9.510 -2.987 1.00 64.81 307 LEU A CA 1
ATOM 2439 C C . LEU A 1 307 ? 1.238 -9.580 -1.458 1.00 64.81 307 LEU A C 1
ATOM 2441 O O . LEU A 1 307 ? 2.019 -10.302 -0.841 1.00 64.81 307 LEU A O 1
ATOM 2445 N N . ASN A 1 308 ? 0.330 -8.823 -0.859 1.00 66.81 308 ASN A N 1
ATOM 2446 C CA . ASN A 1 308 ? -0.029 -8.880 0.548 1.00 66.81 308 ASN A CA 1
ATOM 2447 C C . ASN A 1 308 ? -1.512 -9.253 0.585 1.00 66.81 308 ASN A C 1
ATOM 2449 O O . ASN A 1 308 ? -2.378 -8.414 0.351 1.00 66.81 308 ASN A O 1
ATOM 2453 N N . LEU A 1 309 ? -1.791 -10.538 0.773 1.00 67.69 309 LEU A N 1
ATOM 2454 C CA . LEU A 1 309 ? -3.141 -11.077 0.659 1.00 67.69 309 LEU A CA 1
ATOM 2455 C C . LEU A 1 309 ? -3.759 -11.234 2.037 1.00 67.69 309 LEU A C 1
ATOM 2457 O O . LEU A 1 309 ? -3.120 -11.753 2.951 1.00 67.69 309 LEU A O 1
ATOM 2461 N N . VAL A 1 310 ? -5.015 -10.827 2.147 1.00 74.06 310 VAL A N 1
ATOM 2462 C CA . VAL A 1 310 ? -5.866 -11.129 3.294 1.00 74.06 310 VAL A CA 1
ATOM 2463 C C . VAL A 1 310 ? -6.862 -12.173 2.847 1.00 74.06 310 VAL A C 1
ATOM 2465 O O . VAL A 1 310 ? -7.611 -11.939 1.901 1.00 74.06 310 VAL A O 1
ATOM 2468 N N . ILE A 1 311 ? -6.838 -13.330 3.498 1.00 76.44 311 ILE A N 1
ATOM 2469 C CA . ILE A 1 311 ? -7.645 -14.477 3.098 1.00 76.44 311 ILE A CA 1
ATOM 2470 C C . ILE A 1 311 ? -8.750 -14.696 4.120 1.00 76.44 311 ILE A C 1
ATOM 2472 O O . ILE A 1 311 ? -8.505 -14.748 5.328 1.00 76.44 311 ILE A O 1
ATOM 2476 N N . MET A 1 312 ? -9.972 -14.788 3.605 1.00 81.31 312 MET A N 1
ATOM 2477 C CA . MET A 1 312 ? -11.179 -15.032 4.376 1.00 81.31 312 MET A CA 1
ATOM 2478 C C . MET A 1 312 ? -11.769 -16.379 3.956 1.00 81.31 312 MET A C 1
ATOM 2480 O O . MET A 1 312 ? -12.078 -16.578 2.781 1.00 81.31 312 MET A O 1
ATOM 2484 N N . GLU A 1 313 ? -11.964 -17.289 4.908 1.00 81.06 313 GLU A N 1
ATOM 2485 C CA . GLU A 1 313 ? -12.648 -18.569 4.685 1.00 81.06 313 GLU A CA 1
ATOM 2486 C C . GLU A 1 313 ? -14.085 -18.525 5.203 1.00 81.06 313 GLU A C 1
ATOM 2488 O O . GLU A 1 313 ? -14.385 -17.897 6.223 1.00 81.06 313 GLU A O 1
ATOM 2493 N N . TYR A 1 314 ? -14.987 -19.216 4.505 1.00 78.88 314 TYR A N 1
ATOM 2494 C CA . TYR A 1 314 ? -16.376 -19.356 4.927 1.00 78.88 314 TYR A CA 1
ATOM 2495 C C . TYR A 1 314 ? -16.537 -20.569 5.856 1.00 78.88 314 TYR A C 1
ATOM 2497 O O . TYR A 1 314 ? -16.573 -21.715 5.401 1.00 78.88 314 TYR A O 1
ATOM 2505 N N . ILE A 1 315 ? -16.633 -20.316 7.167 1.00 77.94 315 ILE A N 1
ATOM 2506 C CA . ILE A 1 315 ? -16.701 -21.338 8.222 1.00 77.94 315 ILE A CA 1
ATOM 2507 C C . ILE A 1 315 ? -17.916 -21.071 9.115 1.00 77.94 315 ILE A C 1
ATOM 2509 O O . ILE A 1 315 ? -18.067 -19.988 9.677 1.00 77.94 315 ILE A O 1
ATOM 2513 N N . GLY A 1 316 ? -18.777 -22.079 9.292 1.00 78.00 316 GLY A N 1
ATOM 2514 C CA . GLY A 1 316 ? -19.915 -21.981 10.215 1.00 78.00 316 GLY A CA 1
ATOM 2515 C C . GLY A 1 316 ? -20.880 -20.843 9.867 1.00 78.00 316 GLY A C 1
ATOM 2516 O O . GLY A 1 316 ? -21.307 -20.113 10.754 1.00 78.00 316 GLY A O 1
ATOM 2517 N N . GLU A 1 317 ? -21.179 -20.684 8.575 1.00 79.50 317 GLU A N 1
ATOM 2518 C CA . GLU A 1 317 ? -22.051 -19.643 8.006 1.00 79.50 317 GLU A CA 1
ATOM 2519 C C . GLU A 1 317 ? -21.514 -18.200 8.081 1.00 79.50 317 GLU A C 1
ATOM 2521 O O . GLU A 1 317 ? -22.232 -17.251 7.753 1.00 79.50 317 GLU A O 1
ATOM 2526 N N . GLN A 1 318 ? -20.249 -18.008 8.465 1.00 81.81 318 GLN A N 1
ATOM 2527 C CA . GLN A 1 318 ? -19.624 -16.689 8.562 1.00 81.81 318 GLN A CA 1
ATOM 2528 C C . GLN A 1 318 ? -18.237 -16.663 7.912 1.00 81.81 318 GLN A C 1
ATOM 2530 O O . GLN A 1 318 ? -17.511 -17.654 7.912 1.00 81.81 318 GLN A O 1
ATOM 2535 N N . TRP A 1 319 ? -17.856 -15.501 7.378 1.00 77.31 319 TRP A N 1
ATOM 2536 C CA . TRP A 1 319 ? -16.501 -15.254 6.889 1.00 77.31 319 TRP A CA 1
ATOM 2537 C C . TRP A 1 319 ? -15.547 -15.008 8.057 1.00 77.31 319 TRP A C 1
ATOM 2539 O O . TRP A 1 319 ? -15.806 -14.149 8.902 1.00 77.31 319 TRP A O 1
ATOM 2549 N N . GLN A 1 320 ? -14.437 -15.741 8.094 1.00 80.50 320 GLN A N 1
ATOM 2550 C CA . GLN A 1 320 ? -13.435 -15.665 9.154 1.00 80.50 320 GLN A CA 1
ATOM 2551 C C . GLN A 1 320 ? -12.043 -15.442 8.561 1.00 80.50 320 GLN A C 1
ATOM 2553 O O . GLN A 1 320 ? -11.716 -15.991 7.512 1.00 80.50 320 GLN A O 1
ATOM 2558 N N . LEU A 1 321 ? -11.227 -14.631 9.242 1.00 76.88 321 LEU A N 1
ATOM 2559 C CA . LEU A 1 321 ? -9.830 -14.417 8.870 1.00 76.88 321 LEU A CA 1
ATOM 2560 C C . LEU A 1 321 ? -9.034 -15.697 9.129 1.00 76.88 321 LEU A C 1
ATOM 2562 O O . LEU A 1 321 ? -9.060 -16.221 10.245 1.00 76.88 321 LEU A O 1
ATOM 2566 N N . THR A 1 322 ? -8.291 -16.155 8.129 1.00 73.31 322 THR A N 1
ATOM 2567 C CA . THR A 1 322 ? -7.394 -17.305 8.268 1.00 73.31 322 THR A CA 1
ATOM 2568 C C . THR A 1 322 ? -5.950 -16.853 8.396 1.00 73.31 322 THR A C 1
ATOM 2570 O O . THR A 1 322 ? -5.528 -15.924 7.707 1.00 73.31 322 THR A O 1
ATOM 2573 N N . SER A 1 323 ? -5.217 -17.485 9.317 1.00 52.44 323 SER A N 1
ATOM 2574 C CA . SER A 1 323 ? -3.816 -17.173 9.627 1.00 52.44 323 SER A CA 1
ATOM 2575 C C . SER A 1 323 ? -2.862 -17.594 8.526 1.00 52.44 323 SER A C 1
ATOM 2577 O O . SER A 1 323 ? -2.989 -18.768 8.112 1.00 52.44 323 SER A O 1
#

pLDDT: mean 78.5, std 18.53, range [22.86, 97.38]

=== Feature glossary ===
Annotated list of the representations used here:

Nearest PDB structures. The Foldseek neighbor list gives the closest experimentally determined structures in the PDB, ranked by structural alignment. TM-score near 1 means near-identical fold; near 0.3 means only rough topology match. This is how one finds what a novel AlphaFold prediction most resembles in the solved-structure universe.

Foldseek 3Di. Foldseek's 3Di representation compresses backbone geometry into a per-residue letter drawn from a learned twenty-state alphabet. It captures the tertiary interaction pattern around each residue — which residues are packed against it in space, regardless of where they are in sequence.

Radius of gyration, Cα contacts, bounding box. Radius of gyration (Rg) is the root-mean-square distance of Cα atoms from their centroid — a single number for overall size and compactness. A globular domain of N residues has Rg ≈ 2.2·N^0.38 Å; an extended or disordered chain has a much larger Rg. The Cα contact count is the number of residue pairs whose Cα atoms are within 8 Å and are more than four positions apart in sequence — a standard proxy for tertiary packing density. The bounding box is the smallest axis-aligned box enclosing all Cα atoms.

InterPro / GO / CATH / organism. The annotation block draws on four external resources. InterPro: which protein families and domains the sequence belongs to. GO: standardized terms for what the protein does, what process it participates in, and where in the cell it acts. CATH: which structural fold it has in the CATH hierarchy. Organism: the species of origin.

mmCIF coordinates. The mmCIF block holds the 3D Cartesian coordinates of each backbone atom (N, Cα, C, O) in ångströms. mmCIF is the PDB's canonical archive format — a tagged-loop text representation of the atomic model.

pLDDT. pLDDT is the predicted lDDT-Cα score: AlphaFold's confidence that the local environment of each residue (all inter-atomic distances within 15 Å) is correctly placed. It is a per-residue number between 0 and 100, with higher meaning more reliable.

Backbone torsions (φ/ψ). φ (phi) and ψ (psi) are the two rotatable backbone dihedrals per residue: φ is the C(i-1)–N–Cα–C torsion, ψ is the N–Cα–C–N(i+1) torsion, both in degrees on (−180°, 180°]. α-helical residues cluster near (−60°, −45°); β-strand residues near (−120°, +130°). A Ramachandran plot is simply a scatter of (φ, ψ) for every residue.

B-factor. For experimental (PDB) structures, the B-factor (temperature factor) quantifies the positional spread of each atom in the crystal — a combination of thermal vibration and static disorder — in units of Å². High B-factors mark flexible loops or poorly resolved regions; low B-factors mark the rigid, well-ordered core.

Secondary structure (3-state, P-SEA). SS3 is a coarse helix/strand/coil call (letters a/b/c) made by the P-SEA algorithm from inter-Cα distances and dihedrals. It is less detailed than DSSP but needs only Cα positions.

Predicted aligned error. Predicted aligned error is AlphaFold's pairwise confidence. Unlike pLDDT (per-residue), PAE is per-residue-pair and captures whether two parts of the structure are correctly placed relative to each other. Units are ångströms of expected positional error.

Solvent-accessible surface area. Solvent-accessible surface area (SASA) is the area in Å² traced out by the centre of a 1.4 Å probe sphere (a water molecule) rolled over the protein's van der Waals surface (Shrake–Rupley / Lee–Richards construction). Buried residues have near-zero SASA; fully exposed residues can exceed 200 Å². The total SASA scales roughly with the number of surface residues.

Secondary structure (8-state, DSSP). The SS8 string is DSSP's per-residue secondary-structure call. α-helix (H) means an i→i+4 H-bond ladder; β-strand (E) means the residue participates in a β-sheet; 3₁₀ (G) and π (I) are tighter and wider helices; T/S are turns/bends; '-' is loop.

Rendered structure images. Structure images are PyMOL renders from six orthogonal camera directions. Cartoon representation draws helices as coils and strands as arrows; sticks shows the backbone as bonds; surface shows the solvent-excluded envelope. Rainbow coloring maps sequence position to hue (blue→red, N→C); chain coloring assigns a distinct color per polypeptide.

Sequence. The amino-acid sequence is the protein's primary structure: the linear order of residues from the N-terminus to the C-terminus, written in one-letter code. Everything else here — the 3D coordinates, the secondary structure, the domain annotations — is ultimately a consequence of this string.

Contact-map, Ramachandran, and PAE plots. Three diagnostic plots accompany the record. The Cα contact map visualizes the tertiary structure as a 2D adjacency matrix (8 Å cutoff, sequence-local contacts suppressed). The Ramachandran plot shows the distribution of backbone (φ, ψ) torsions, with points in the α and β basins reflecting secondary structure content. The PAE plot shows AlphaFold's inter-residue confidence as a color matrix.